Protein AF-A0A5C6CQD4-F1 (afdb_monomer_lite)

pLDDT: mean 78.94, std 12.25, range [41.16, 96.75]

Sequence (216 aa):
MVIHVPDDGAPKDRTGQSILKPIKRTETDVTRKGLILTISAIVGVFAIAIGFRFMEVAEGARMIANMIGLIAIAPPLVRAGYSFVYDQELEPFTGIELRNRVWLCSALFASLWIIYAFVPTYVFELDRAAEMDYMTFGIILCVMLGIGTFISMMTFEVEGLGGLTHAGLYLLTTVLLAIVSGVTLAGAETRDDIRRSSVMAIEVSVSEVNAVDPTR

Foldseek 3Di:
DDDDDPDPPADADPVRHRPPDPPPLPDPPPVVVLVVVLVCQLVVLLVVLLVLQPPPDDPVVLVVSLLVSLLSNQLSLLVVLCVVQPDSVDDADDDPLVNVLSNVLSVVLSVLVVCLFVVCCVVVVAPTSLAAAPVVVVVSLVVQLVVQLVSCCVSGVTDSVSSSSSSCSSSVSSVVSCVSSVNRNYNDDGPVNVVVVVVVVVVVVVVVVCVVPVDD

Organism: NCBI:txid2528004

Structure (mmCIF, N/CA/C/O backbone):
data_AF-A0A5C6CQD4-F1
#
_entry.id   AF-A0A5C6CQD4-F1
#
loop_
_atom_site.group_PDB
_atom_site.id
_atom_site.type_symbol
_atom_site.label_atom_id
_atom_site.label_alt_id
_atom_site.label_comp_id
_atom_site.label_asym_id
_atom_site.label_entity_id
_atom_site.label_seq_id
_atom_site.pdbx_PDB_ins_code
_atom_site.Cartn_x
_atom_site.Cartn_y
_atom_site.Cartn_z
_atom_site.occupancy
_atom_site.B_iso_or_equiv
_atom_site.auth_seq_id
_atom_site.auth_comp_id
_atom_site.auth_asym_id
_atom_site.auth_atom_id
_atom_site.pdbx_PDB_model_num
ATOM 1 N N . MET A 1 1 ? 1.885 3.923 58.599 1.00 41.16 1 MET A N 1
ATOM 2 C CA . MET A 1 1 ? 1.455 4.892 57.571 1.00 41.16 1 MET A CA 1
ATOM 3 C C . MET A 1 1 ? 0.227 4.300 56.902 1.00 41.16 1 MET A C 1
ATOM 5 O O . MET A 1 1 ? 0.360 3.384 56.106 1.00 41.16 1 MET A O 1
ATOM 9 N N . VAL A 1 2 ? -0.961 4.687 57.365 1.00 53.44 2 VAL A N 1
ATOM 10 C CA . VAL A 1 2 ? -2.233 4.177 56.835 1.00 53.44 2 VAL A CA 1
ATOM 11 C C . VAL A 1 2 ? -2.596 5.066 55.656 1.00 53.44 2 VAL A C 1
ATOM 13 O O . VAL A 1 2 ? -2.758 6.271 55.825 1.00 53.44 2 VAL A O 1
ATOM 16 N N . ILE A 1 3 ? -2.644 4.487 54.463 1.00 51.00 3 ILE A N 1
ATOM 17 C CA . ILE A 1 3 ? -2.995 5.202 53.239 1.00 51.00 3 ILE A CA 1
ATOM 18 C C . ILE A 1 3 ? -4.520 5.338 53.251 1.00 51.00 3 ILE A C 1
ATOM 20 O O . ILE A 1 3 ? -5.232 4.349 53.091 1.00 51.00 3 ILE A O 1
ATOM 24 N N . HIS A 1 4 ? -5.027 6.539 53.524 1.00 58.31 4 HIS A N 1
ATOM 25 C CA . HIS A 1 4 ? -6.432 6.858 53.286 1.00 58.31 4 HIS A CA 1
ATOM 26 C C . HIS A 1 4 ? -6.650 6.921 51.776 1.00 58.31 4 HIS A C 1
ATOM 28 O O . HIS A 1 4 ? -6.161 7.832 51.112 1.00 58.31 4 HIS A O 1
ATOM 34 N N . VAL A 1 5 ? -7.360 5.932 51.236 1.00 68.25 5 VAL A N 1
ATOM 35 C CA . VAL A 1 5 ? -7.949 6.046 49.901 1.00 68.25 5 VAL A CA 1
ATOM 36 C C . VAL A 1 5 ? -9.043 7.118 49.997 1.00 68.25 5 VAL A C 1
ATOM 38 O O . VAL A 1 5 ? -9.870 7.024 50.908 1.00 68.25 5 VAL A O 1
ATOM 41 N N . PRO A 1 6 ? -9.035 8.153 49.138 1.00 67.56 6 PRO A N 1
ATOM 42 C CA . PRO A 1 6 ? -10.096 9.152 49.114 1.00 67.56 6 PRO A CA 1
ATOM 43 C C . PRO A 1 6 ? -11.451 8.472 48.902 1.00 67.56 6 PRO A C 1
ATOM 45 O O . PRO A 1 6 ? -11.572 7.600 48.044 1.00 67.56 6 PRO A O 1
ATOM 48 N N . ASP A 1 7 ? -12.447 8.850 49.706 1.00 58.50 7 ASP A N 1
ATOM 49 C CA . ASP A 1 7 ? -13.818 8.356 49.564 1.00 58.50 7 ASP A CA 1
ATOM 50 C C . ASP A 1 7 ? -14.320 8.678 48.149 1.00 58.50 7 ASP A C 1
ATOM 52 O O . ASP A 1 7 ? -14.195 9.809 47.679 1.00 58.50 7 ASP A O 1
ATOM 56 N N . ASP A 1 8 ? -14.835 7.666 47.452 1.00 60.56 8 ASP A N 1
ATOM 57 C CA . ASP A 1 8 ? -15.068 7.685 46.003 1.00 60.56 8 ASP A CA 1
ATOM 58 C C . ASP A 1 8 ? -16.241 8.573 45.561 1.00 60.56 8 ASP A C 1
ATOM 60 O O . ASP A 1 8 ? -16.529 8.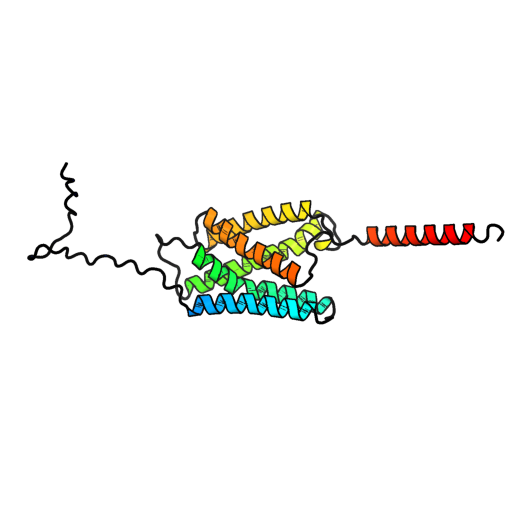657 44.367 1.00 60.56 8 ASP A O 1
ATOM 64 N N . GLY A 1 9 ? -16.925 9.237 46.502 1.00 61.16 9 GLY A N 1
ATOM 65 C CA . GLY A 1 9 ? -18.032 10.163 46.241 1.00 61.16 9 GLY A CA 1
ATOM 66 C C . GLY A 1 9 ? -19.199 9.549 45.458 1.00 61.16 9 GLY A C 1
ATOM 67 O O . GLY A 1 9 ? -20.100 10.275 45.035 1.00 61.16 9 GLY A O 1
ATOM 68 N N . ALA A 1 10 ? -19.194 8.231 45.240 1.00 65.19 10 ALA A N 1
ATOM 69 C CA . ALA A 1 10 ? -20.148 7.557 44.384 1.00 65.19 10 ALA A CA 1
ATOM 70 C C . ALA A 1 10 ? -21.490 7.405 45.119 1.00 65.19 10 ALA A C 1
ATOM 72 O O . ALA A 1 10 ? -21.506 7.100 46.316 1.00 65.19 10 ALA A O 1
ATOM 73 N N . PRO A 1 11 ? -22.638 7.574 44.435 1.00 65.62 11 PRO A N 1
ATOM 74 C CA . PRO A 1 11 ? -23.943 7.279 45.014 1.00 65.62 11 PRO A CA 1
ATOM 75 C C . PRO A 1 11 ? -23.989 5.820 45.489 1.00 65.62 11 PRO A C 1
ATOM 77 O O . PRO A 1 11 ? -23.869 4.892 44.687 1.00 65.62 11 PRO A O 1
ATOM 80 N N . LYS A 1 12 ? -24.137 5.622 46.802 1.00 66.38 12 LYS A N 1
ATOM 81 C CA . LYS A 1 12 ? -24.194 4.310 47.460 1.00 66.38 12 LYS A CA 1
ATOM 82 C C . LYS A 1 12 ? -25.641 3.952 47.800 1.00 66.38 12 LYS A C 1
ATOM 84 O O . LYS A 1 12 ? -26.434 4.814 48.174 1.00 66.38 12 LYS A O 1
ATOM 89 N N . ASP A 1 13 ? -25.987 2.679 47.655 1.00 63.88 13 ASP A N 1
AT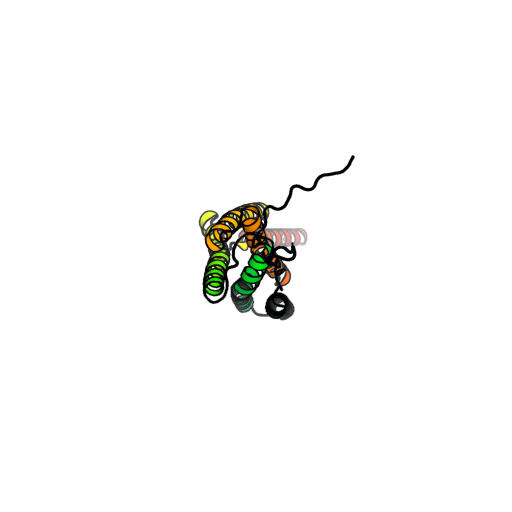OM 90 C CA . ASP A 1 13 ? -27.277 2.121 48.046 1.00 63.88 13 ASP A CA 1
ATOM 91 C C . ASP A 1 13 ? -27.406 2.139 49.579 1.00 63.88 13 ASP A C 1
ATOM 93 O O . ASP A 1 13 ? -26.424 2.316 50.305 1.00 63.88 13 ASP A O 1
ATOM 97 N N . ARG A 1 14 ? -28.604 1.885 50.108 1.00 61.22 14 ARG A N 1
ATOM 98 C CA . ARG A 1 14 ? -28.887 1.783 51.553 1.00 61.22 14 ARG A CA 1
ATOM 99 C C . ARG A 1 14 ? -28.058 0.705 52.269 1.00 61.22 14 ARG A C 1
ATOM 101 O O . ARG A 1 14 ? -28.043 0.669 53.495 1.00 61.22 14 ARG A O 1
ATOM 108 N N . THR A 1 15 ? -27.376 -0.156 51.517 1.00 64.25 15 THR A N 1
ATOM 109 C CA . THR A 1 15 ? -26.453 -1.204 51.979 1.00 64.25 15 THR A CA 1
ATOM 110 C C . THR A 1 15 ? -24.970 -0.809 51.873 1.00 64.25 15 THR A C 1
ATOM 112 O O . THR A 1 15 ? -24.099 -1.626 52.162 1.00 64.25 15 THR A O 1
ATOM 115 N N . GLY A 1 16 ? -24.662 0.431 51.471 1.00 62.66 16 GLY A N 1
ATOM 116 C CA . GLY A 1 16 ? -23.296 0.950 51.333 1.00 62.66 16 GLY A CA 1
ATOM 117 C C . GLY A 1 16 ? -22.576 0.529 50.048 1.00 62.66 16 GLY A C 1
ATOM 118 O O . GLY A 1 16 ? -21.401 0.846 49.882 1.00 62.66 16 GLY A O 1
ATOM 119 N N . GLN A 1 17 ? -23.254 -0.172 49.134 1.00 62.47 17 GLN A N 1
ATOM 120 C CA . GLN A 1 17 ? -22.676 -0.576 47.852 1.00 62.47 17 GLN A CA 1
ATOM 121 C C . GLN A 1 17 ? -22.846 0.516 46.798 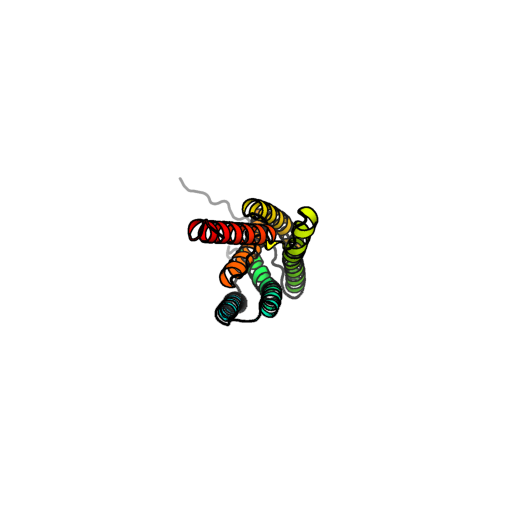1.00 62.47 17 GLN A C 1
ATOM 123 O O . GLN A 1 17 ? -23.909 1.121 46.703 1.00 62.47 17 GLN A O 1
ATOM 128 N N . SER A 1 18 ? -21.811 0.768 45.996 1.00 64.81 18 SER A N 1
ATOM 129 C CA . SER A 1 18 ? -21.880 1.726 44.887 1.00 64.81 18 SER A CA 1
ATOM 130 C C . SER A 1 18 ? -22.966 1.309 43.885 1.00 64.81 18 SER A C 1
ATOM 132 O O . SER A 1 18 ? -22.950 0.192 43.366 1.00 64.81 18 SER A O 1
ATOM 134 N N . ILE A 1 19 ? -23.930 2.201 43.637 1.00 58.66 19 ILE A N 1
ATOM 135 C CA . ILE A 1 19 ? -25.055 1.991 42.703 1.00 58.66 19 ILE A CA 1
ATOM 136 C C . ILE A 1 19 ? -24.580 2.169 41.254 1.00 58.66 19 ILE A C 1
ATOM 138 O O . ILE A 1 19 ? -25.226 1.720 40.304 1.00 58.66 19 ILE A O 1
ATOM 142 N N . LEU A 1 20 ? -23.425 2.811 41.068 1.00 51.34 20 LEU A N 1
ATOM 143 C CA . LEU A 1 20 ? -22.786 2.904 39.770 1.00 51.34 20 LEU A CA 1
ATOM 144 C C . LEU A 1 20 ? -22.238 1.521 39.427 1.00 51.34 20 LEU A C 1
ATOM 146 O O . LEU A 1 20 ? -21.195 1.100 39.926 1.00 51.34 20 LEU A O 1
ATOM 150 N N . LYS A 1 21 ? -22.961 0.801 38.560 1.00 53.53 21 LYS A N 1
ATOM 151 C CA . LYS A 1 21 ? -22.406 -0.371 37.883 1.00 53.53 21 LYS A CA 1
ATOM 152 C C . LYS A 1 21 ? -21.035 0.035 37.341 1.00 53.53 21 LYS A C 1
ATOM 154 O O . LYS A 1 21 ? -20.980 1.025 36.607 1.00 53.53 21 LYS A O 1
ATOM 159 N N . PRO A 1 22 ? -19.957 -0.704 37.665 1.00 59.84 22 PRO A N 1
ATOM 160 C CA . PRO A 1 22 ? -18.681 -0.504 37.007 1.00 59.84 22 PRO A CA 1
ATOM 161 C C . PRO A 1 22 ? -18.958 -0.478 35.510 1.00 59.84 22 PRO A C 1
ATOM 163 O O . PRO A 1 22 ? -19.608 -1.400 35.000 1.00 59.84 22 PRO A O 1
ATOM 166 N N . ILE A 1 23 ? -18.536 0.587 34.826 1.00 55.88 23 ILE A N 1
ATOM 167 C CA . ILE A 1 23 ? -18.517 0.608 33.367 1.00 55.88 23 ILE A CA 1
ATOM 168 C C . ILE A 1 23 ? -17.548 -0.503 33.001 1.00 55.88 23 ILE A C 1
ATOM 170 O O . ILE A 1 23 ? -16.328 -0.359 33.063 1.00 55.88 23 ILE A O 1
ATOM 174 N N . LYS A 1 24 ? -18.113 -1.687 32.776 1.00 47.91 24 LYS A N 1
ATOM 175 C CA . LYS A 1 24 ? -17.366 -2.883 32.458 1.00 47.91 24 LYS A CA 1
ATOM 176 C C . LYS A 1 24 ? -16.818 -2.617 31.072 1.00 47.91 24 LYS A C 1
ATOM 178 O O . LYS A 1 24 ? -17.554 -2.709 30.094 1.00 47.91 24 LYS A O 1
ATOM 183 N N . ARG A 1 25 ? -15.553 -2.204 31.034 1.00 50.28 25 ARG A N 1
ATOM 184 C CA . ARG A 1 25 ? -14.751 -2.058 29.827 1.00 50.28 25 ARG A CA 1
ATOM 185 C C . ARG A 1 25 ? -14.956 -3.332 29.013 1.00 50.28 25 ARG A C 1
ATOM 187 O O . ARG A 1 25 ? -14.509 -4.403 29.424 1.00 50.28 25 ARG A O 1
ATOM 194 N N . THR A 1 26 ? -15.725 -3.243 27.928 1.00 47.38 26 THR A N 1
ATOM 195 C CA . THR A 1 26 ? -15.751 -4.324 26.953 1.00 47.38 26 THR A CA 1
ATOM 196 C C . THR A 1 26 ? -14.419 -4.190 26.247 1.00 47.38 26 THR A C 1
ATOM 198 O O . THR A 1 26 ? -14.196 -3.264 25.472 1.00 47.38 26 THR A O 1
ATOM 201 N N . GLU A 1 27 ? -13.465 -5.028 26.632 1.00 47.06 27 GLU A N 1
ATOM 202 C CA . GLU A 1 27 ? -12.261 -5.154 25.832 1.00 47.06 27 GLU A CA 1
ATOM 203 C C . GLU A 1 27 ? -12.712 -5.543 24.430 1.00 47.06 27 GLU A C 1
ATOM 205 O O . GLU A 1 27 ? -13.656 -6.324 24.259 1.00 47.06 27 GLU A O 1
ATOM 210 N N . THR A 1 28 ? -12.112 -4.894 23.444 1.00 45.09 28 THR A N 1
ATOM 211 C CA . THR A 1 28 ? -12.380 -5.099 22.033 1.00 45.09 28 THR A CA 1
ATOM 212 C C . THR A 1 28 ? -12.301 -6.588 21.725 1.00 45.09 28 THR A C 1
ATOM 214 O O . THR A 1 28 ? -11.226 -7.161 21.568 1.00 45.09 28 THR A O 1
ATOM 217 N N . ASP A 1 29 ? -13.459 -7.236 21.614 1.00 46.09 29 ASP A N 1
ATOM 218 C CA . ASP A 1 29 ? -13.546 -8.532 20.965 1.00 46.09 29 ASP A CA 1
ATOM 219 C C . ASP A 1 29 ? -13.315 -8.232 19.487 1.00 46.09 29 ASP A C 1
ATOM 221 O O . ASP A 1 29 ? -14.242 -7.895 18.740 1.00 46.09 29 ASP A O 1
ATOM 225 N N . VAL A 1 30 ? -12.034 -8.219 19.097 1.00 51.91 30 VAL A N 1
ATOM 226 C CA . VAL A 1 30 ? -11.585 -8.295 17.710 1.00 51.91 30 VAL A CA 1
ATOM 227 C C . VAL A 1 30 ? -12.404 -9.402 17.091 1.00 51.91 30 VAL A C 1
ATOM 229 O O . VAL A 1 30 ? -12.113 -10.577 17.292 1.00 51.91 30 VAL A O 1
ATOM 232 N N . THR A 1 31 ? -13.499 -9.023 16.424 1.00 58.59 31 THR A N 1
ATOM 233 C CA . THR A 1 31 ? -14.541 -9.969 16.039 1.00 58.59 31 THR A CA 1
ATOM 234 C C . THR A 1 31 ? -13.829 -11.060 15.271 1.00 58.59 31 THR A C 1
ATOM 236 O O . THR A 1 31 ? -13.330 -10.792 14.181 1.00 58.59 31 THR A O 1
ATOM 239 N N . ARG A 1 32 ? -13.705 -12.258 15.856 1.00 62.78 32 ARG A N 1
ATOM 240 C CA . ARG A 1 32 ? -12.782 -13.310 15.389 1.00 62.78 32 ARG A CA 1
ATOM 241 C C . ARG A 1 32 ? -12.921 -13.559 13.878 1.00 62.78 32 ARG A C 1
ATOM 243 O O . ARG A 1 32 ? -11.949 -13.827 13.185 1.00 62.78 32 ARG A O 1
ATOM 250 N N . LYS A 1 33 ? -14.136 -13.355 13.358 1.00 65.25 33 LYS A N 1
ATOM 251 C CA . LYS A 1 33 ? -14.503 -13.371 11.933 1.00 65.25 33 LYS A CA 1
ATOM 252 C C . LYS A 1 33 ? -13.800 -12.302 11.082 1.00 65.25 33 LYS A C 1
ATOM 254 O O . LYS A 1 33 ? -13.332 -12.622 10.000 1.00 65.25 33 LYS A O 1
ATOM 259 N N . GLY A 1 34 ? -13.733 -11.053 11.542 1.00 65.94 34 GLY A N 1
ATOM 260 C CA . GLY A 1 34 ? -13.065 -9.948 10.851 1.00 65.94 34 GLY A CA 1
ATOM 261 C C . GLY A 1 34 ? -11.554 -10.143 10.757 1.00 65.94 34 GLY A C 1
ATOM 262 O O . GLY A 1 34 ? -11.001 -9.933 9.685 1.00 65.94 34 GLY A O 1
ATOM 263 N N . LEU A 1 35 ? -10.923 -10.623 11.834 1.00 71.62 35 LEU A N 1
ATOM 264 C CA . LEU A 1 35 ? -9.493 -10.949 11.851 1.00 71.62 35 LEU A CA 1
ATOM 265 C C . LEU A 1 35 ? -9.163 -12.134 10.930 1.00 71.62 35 LEU A C 1
ATOM 267 O O . LEU A 1 35 ? -8.215 -12.076 10.154 1.00 71.62 35 LEU A O 1
ATOM 271 N N . ILE A 1 36 ? -9.962 -13.205 10.978 1.00 76.94 36 ILE A N 1
ATOM 272 C CA . ILE A 1 36 ? -9.785 -14.350 10.072 1.00 76.94 36 ILE A CA 1
ATOM 273 C C . ILE A 1 36 ? -9.947 -13.905 8.614 1.00 76.94 36 ILE A C 1
ATOM 275 O O . ILE A 1 36 ? -9.151 -14.299 7.764 1.00 76.94 36 ILE A O 1
ATOM 279 N N . LEU A 1 37 ? -10.939 -13.057 8.322 1.00 77.31 37 LEU A N 1
ATOM 280 C CA . LEU A 1 37 ? -11.189 -12.566 6.970 1.00 77.31 37 LEU A CA 1
ATOM 281 C C . LEU A 1 37 ? -10.017 -11.729 6.443 1.00 77.31 37 LEU A C 1
ATOM 283 O O . LEU A 1 37 ? -9.573 -11.969 5.323 1.00 77.31 37 LEU A O 1
ATOM 287 N N . THR A 1 38 ? -9.464 -10.814 7.242 1.00 73.94 38 THR A N 1
ATOM 288 C CA . THR A 1 38 ? -8.309 -10.003 6.824 1.00 73.94 38 THR A CA 1
ATOM 289 C C . THR A 1 38 ? -7.048 -10.841 6.643 1.00 73.94 38 THR A C 1
ATOM 291 O O . THR A 1 38 ? -6.399 -10.714 5.607 1.00 73.94 38 THR A O 1
ATOM 294 N N . ILE A 1 39 ? -6.743 -11.759 7.568 1.00 81.62 39 ILE A N 1
ATOM 295 C CA . ILE A 1 39 ? -5.603 -12.681 7.422 1.00 81.62 39 ILE A CA 1
ATOM 296 C C . ILE A 1 39 ? -5.767 -13.533 6.159 1.00 81.62 39 ILE A C 1
ATOM 298 O O . ILE A 1 39 ? -4.838 -13.626 5.359 1.00 81.62 39 ILE A O 1
ATOM 302 N N . SER A 1 40 ? -6.951 -14.114 5.939 1.00 80.44 40 SER A N 1
ATOM 303 C CA . SER A 1 40 ? -7.209 -14.950 4.760 1.00 80.44 40 SER A CA 1
ATOM 304 C C . SER A 1 40 ? -7.098 -14.174 3.446 1.00 80.44 40 SER A C 1
ATOM 306 O O . SER A 1 40 ? -6.569 -14.707 2.475 1.00 80.44 40 SER A O 1
ATOM 308 N N . ALA A 1 41 ? -7.530 -12.909 3.419 1.00 80.12 41 ALA A N 1
ATOM 309 C CA . ALA A 1 41 ? -7.420 -12.055 2.244 1.00 80.12 41 ALA A CA 1
ATOM 310 C C . ALA A 1 41 ? -5.956 -11.722 1.931 1.00 80.12 41 ALA A C 1
ATOM 312 O O . ALA A 1 41 ? -5.535 -11.858 0.785 1.00 80.12 41 ALA A O 1
ATOM 313 N N . ILE A 1 42 ? -5.167 -11.358 2.948 1.00 81.94 42 ILE A N 1
ATOM 314 C CA . ILE A 1 42 ? -3.732 -11.091 2.791 1.00 81.94 42 ILE A CA 1
ATOM 315 C C . ILE A 1 42 ? -3.033 -12.352 2.273 1.00 81.94 42 ILE A C 1
ATOM 317 O O . ILE A 1 42 ? -2.432 -12.324 1.201 1.00 81.94 42 ILE A O 1
ATOM 321 N N . VAL A 1 43 ? -3.172 -13.480 2.977 1.00 85.12 43 VAL A N 1
ATOM 322 C CA . VAL A 1 43 ? -2.543 -14.754 2.589 1.00 85.12 43 VAL A CA 1
ATOM 323 C C . VAL A 1 43 ? -2.983 -15.192 1.190 1.00 85.12 43 VAL A C 1
ATOM 325 O O . VAL A 1 43 ? -2.147 -15.621 0.399 1.00 85.12 43 VAL A O 1
ATOM 328 N N . GLY A 1 44 ? -4.267 -15.043 0.856 1.00 83.44 44 GLY A N 1
ATOM 329 C CA . GLY A 1 44 ? -4.804 -15.373 -0.462 1.00 83.44 44 GLY A CA 1
ATOM 330 C C . GLY A 1 44 ? -4.170 -14.549 -1.583 1.00 83.44 44 GLY A C 1
ATOM 331 O O . GLY A 1 44 ? -3.757 -15.116 -2.593 1.00 83.44 44 GLY A O 1
ATOM 332 N N . VAL A 1 45 ? -4.024 -13.234 -1.396 1.00 82.38 45 VAL A N 1
ATOM 333 C CA . VAL A 1 45 ? -3.380 -12.358 -2.389 1.00 82.38 45 VAL A CA 1
ATOM 334 C C . VAL A 1 45 ? -1.899 -12.709 -2.560 1.00 82.38 45 VAL A C 1
ATOM 336 O O . VAL A 1 45 ? -1.430 -12.812 -3.693 1.00 82.38 45 VAL A O 1
ATOM 339 N N . PHE A 1 46 ? -1.175 -12.978 -1.468 1.00 82.94 46 PHE A N 1
ATOM 340 C CA . PHE A 1 46 ? 0.219 -13.432 -1.547 1.00 82.94 46 PHE A CA 1
ATOM 341 C C . PHE A 1 46 ? 0.347 -14.789 -2.254 1.00 82.94 46 PHE A C 1
ATOM 343 O O . PHE A 1 46 ? 1.229 -14.956 -3.093 1.00 82.94 46 PHE A O 1
ATOM 350 N N . ALA A 1 47 ? -0.546 -15.743 -1.979 1.00 84.06 47 ALA A N 1
ATOM 351 C CA . ALA A 1 47 ? -0.546 -17.044 -2.648 1.00 84.06 47 ALA A CA 1
ATOM 352 C C . ALA A 1 47 ? -0.791 -16.915 -4.161 1.00 84.06 47 ALA A C 1
ATOM 354 O O . ALA A 1 47 ? -0.094 -17.550 -4.952 1.00 84.06 47 ALA A O 1
ATOM 355 N N . ILE A 1 48 ? -1.729 -16.054 -4.570 1.00 81.88 48 ILE A N 1
ATOM 356 C CA . ILE A 1 48 ? -1.994 -15.754 -5.985 1.00 81.88 48 ILE A CA 1
ATOM 357 C C . ILE A 1 48 ? -0.770 -15.103 -6.642 1.00 81.88 48 ILE A C 1
ATOM 359 O O . ILE A 1 48 ? -0.375 -15.511 -7.733 1.00 81.88 48 ILE A O 1
ATOM 363 N N . ALA A 1 49 ? -0.136 -14.136 -5.974 1.00 79.06 49 ALA A N 1
ATOM 364 C CA . ALA A 1 49 ? 1.068 -13.475 -6.474 1.00 79.06 49 ALA A CA 1
ATOM 365 C C . ALA A 1 49 ? 2.232 -14.458 -6.680 1.00 79.06 49 ALA A C 1
ATOM 367 O O . ALA A 1 49 ? 2.911 -14.408 -7.704 1.00 79.06 49 ALA A O 1
ATOM 368 N N . ILE A 1 50 ? 2.427 -15.389 -5.742 1.00 82.50 50 ILE A N 1
ATOM 369 C CA . ILE A 1 50 ? 3.415 -16.466 -5.868 1.00 82.50 50 ILE A CA 1
ATOM 370 C C . ILE A 1 50 ? 3.054 -17.394 -7.035 1.00 82.50 50 ILE A C 1
ATOM 372 O O . ILE A 1 50 ? 3.922 -17.738 -7.835 1.00 82.50 50 ILE A O 1
ATOM 376 N N . GLY A 1 51 ? 1.779 -17.763 -7.174 1.00 81.44 51 GLY A N 1
ATOM 377 C CA . GLY A 1 51 ? 1.298 -18.572 -8.296 1.00 81.44 51 GLY A CA 1
ATOM 378 C C . GLY A 1 51 ? 1.616 -17.930 -9.649 1.00 81.44 51 GLY A C 1
ATOM 379 O O . GLY A 1 51 ? 2.219 -18.571 -10.506 1.00 81.44 51 GLY A O 1
ATOM 380 N N . PHE A 1 52 ? 1.312 -16.640 -9.811 1.00 78.50 52 PHE A N 1
ATOM 381 C CA . PHE A 1 52 ? 1.640 -15.887 -11.027 1.00 78.50 52 PHE A CA 1
ATOM 382 C C . PHE A 1 52 ? 3.134 -15.668 -11.253 1.00 78.50 52 PHE A C 1
ATOM 384 O O . PHE A 1 52 ? 3.532 -15.397 -12.381 1.00 78.50 52 PHE A O 1
ATOM 391 N N . ARG A 1 53 ? 3.965 -15.774 -10.215 1.00 77.38 53 ARG A N 1
ATOM 392 C CA . ARG A 1 53 ? 5.420 -15.746 -10.376 1.00 77.38 53 ARG A CA 1
ATOM 393 C C . ARG A 1 53 ? 5.956 -17.049 -10.961 1.00 77.38 53 ARG A C 1
ATOM 395 O O . ARG A 1 53 ? 6.885 -17.004 -11.760 1.00 77.38 53 ARG A O 1
ATOM 402 N N . PHE A 1 54 ? 5.416 -18.190 -10.538 1.00 79.62 54 PHE A N 1
ATOM 403 C CA . PHE A 1 54 ? 5.871 -19.504 -11.008 1.00 79.62 54 PHE A CA 1
ATOM 404 C C . PHE A 1 54 ? 5.248 -19.921 -12.339 1.00 79.62 54 PHE A C 1
ATOM 406 O O . PHE A 1 54 ? 5.837 -20.708 -13.074 1.00 79.62 54 PHE A O 1
ATOM 413 N N . MET A 1 55 ? 4.067 -19.403 -12.657 1.00 77.56 55 MET A N 1
ATOM 414 C CA . MET A 1 55 ? 3.478 -19.543 -13.979 1.00 77.56 55 MET A CA 1
ATOM 415 C C . MET A 1 55 ? 4.105 -18.479 -14.887 1.00 77.56 55 MET A C 1
ATOM 417 O O . MET A 1 55 ? 4.011 -17.297 -14.575 1.00 77.56 55 MET A O 1
ATOM 421 N N . GLU A 1 56 ? 4.732 -18.864 -16.002 1.00 67.81 56 GLU A N 1
ATOM 422 C CA . GLU A 1 56 ? 5.246 -17.932 -17.025 1.00 67.81 56 GLU A CA 1
ATOM 423 C C . GLU A 1 56 ? 4.085 -17.241 -17.764 1.00 67.81 56 GLU A C 1
ATOM 425 O O . GLU A 1 56 ? 3.801 -17.472 -18.939 1.00 67.81 56 GLU A O 1
ATOM 430 N N . VAL A 1 57 ? 3.335 -16.419 -17.034 1.00 69.00 57 VAL A N 1
ATOM 431 C CA . VAL A 1 57 ? 2.197 -15.665 -17.542 1.00 69.00 57 VAL A CA 1
ATOM 432 C C . VAL A 1 57 ? 2.718 -14.466 -18.326 1.00 69.00 57 VAL A C 1
ATOM 434 O O . VAL A 1 57 ? 3.640 -13.777 -17.890 1.00 69.00 57 VAL A O 1
ATOM 437 N N . ALA A 1 58 ? 2.096 -14.200 -19.478 1.00 73.44 58 ALA A N 1
ATOM 438 C CA . ALA A 1 58 ? 2.424 -13.061 -20.327 1.00 73.44 58 ALA A CA 1
ATOM 439 C C . ALA A 1 58 ? 2.495 -11.746 -19.525 1.00 73.44 58 ALA A C 1
ATOM 441 O O . ALA A 1 58 ? 1.644 -11.472 -18.673 1.00 73.44 58 ALA A O 1
ATOM 442 N N . GLU A 1 59 ? 3.485 -10.907 -19.840 1.00 67.44 59 GLU A N 1
ATOM 443 C CA . GLU A 1 59 ? 3.825 -9.690 -19.087 1.00 67.44 59 GLU A CA 1
ATOM 444 C C . GLU A 1 59 ? 2.617 -8.753 -18.877 1.00 67.44 59 GLU A C 1
ATOM 446 O O . GLU A 1 59 ? 2.395 -8.249 -17.774 1.00 67.44 59 GLU A O 1
ATOM 451 N N . GLY A 1 60 ? 1.760 -8.606 -19.896 1.00 67.12 60 GLY A N 1
ATOM 452 C CA . GLY A 1 60 ? 0.540 -7.796 -19.812 1.00 67.12 60 GLY A CA 1
ATOM 453 C C . GLY A 1 60 ? -0.509 -8.339 -18.832 1.00 67.12 60 GLY A C 1
ATOM 454 O O . GLY A 1 60 ? -1.130 -7.570 -18.098 1.00 67.12 60 GLY A O 1
ATOM 455 N N . ALA A 1 61 ? -0.678 -9.661 -18.752 1.00 70.94 61 ALA A N 1
ATOM 456 C CA . ALA A 1 61 ? -1.598 -10.275 -17.793 1.00 70.94 61 ALA A CA 1
ATOM 457 C C . ALA A 1 61 ? -1.070 -10.153 -16.354 1.00 70.94 61 ALA A C 1
ATOM 459 O O . ALA A 1 61 ? -1.858 -9.937 -15.430 1.00 70.94 61 ALA A O 1
ATOM 460 N N . ARG A 1 62 ? 0.257 -10.187 -16.166 1.00 69.25 62 ARG A N 1
ATOM 461 C CA . ARG A 1 62 ? 0.894 -9.955 -14.862 1.00 69.25 62 ARG A CA 1
ATOM 462 C C . ARG A 1 62 ? 0.656 -8.526 -14.366 1.00 69.25 62 ARG A C 1
ATOM 464 O O . ARG A 1 62 ? 0.287 -8.337 -13.211 1.00 69.25 62 ARG A O 1
ATOM 471 N N . MET A 1 63 ? 0.776 -7.524 -15.240 1.00 69.19 63 MET A N 1
ATOM 472 C CA . MET A 1 63 ? 0.501 -6.123 -14.891 1.00 69.19 63 MET A CA 1
ATOM 473 C C . MET A 1 63 ? -0.952 -5.908 -14.432 1.00 69.19 63 MET A C 1
ATOM 475 O O . MET A 1 63 ? -1.186 -5.282 -13.396 1.00 69.19 63 MET A O 1
ATOM 479 N N . ILE A 1 64 ? -1.924 -6.473 -15.156 1.00 74.56 64 ILE A N 1
ATOM 480 C CA . ILE A 1 64 ? -3.348 -6.383 -14.795 1.00 74.56 64 ILE A CA 1
ATOM 481 C C . ILE A 1 64 ? -3.618 -7.105 -13.470 1.00 74.56 64 ILE A C 1
ATOM 483 O O . ILE A 1 64 ? -4.305 -6.563 -12.603 1.00 74.56 64 ILE A O 1
ATOM 487 N N . ALA A 1 65 ? -3.048 -8.297 -13.278 1.00 73.62 65 ALA A N 1
ATOM 488 C CA . ALA A 1 65 ? -3.188 -9.048 -12.034 1.00 73.62 65 ALA A CA 1
ATOM 489 C C . ALA A 1 65 ? -2.654 -8.269 -10.822 1.00 73.62 65 ALA A C 1
ATOM 491 O O . ALA A 1 65 ? -3.297 -8.261 -9.774 1.00 73.62 65 ALA A O 1
ATOM 492 N N . ASN A 1 66 ? -1.535 -7.556 -10.972 1.00 73.50 66 ASN A N 1
ATOM 493 C CA . ASN A 1 66 ? -0.977 -6.726 -9.904 1.00 73.50 66 ASN A CA 1
ATOM 494 C C . ASN A 1 66 ? -1.860 -5.518 -9.577 1.00 73.50 66 ASN A C 1
ATOM 496 O O . ASN A 1 66 ? -2.077 -5.227 -8.403 1.00 73.50 66 ASN A O 1
ATOM 500 N N . MET A 1 67 ? -2.425 -4.855 -10.590 1.00 76.62 67 MET A N 1
ATOM 501 C CA . MET A 1 67 ? -3.388 -3.763 -10.390 1.00 76.62 67 MET A CA 1
ATOM 502 C C . MET A 1 67 ? -4.638 -4.244 -9.645 1.00 76.62 67 MET A C 1
ATOM 504 O O . MET A 1 67 ? -5.095 -3.602 -8.700 1.00 76.62 67 MET A O 1
ATOM 508 N N . ILE A 1 68 ? -5.170 -5.406 -10.033 1.00 81.69 68 ILE A N 1
ATOM 509 C CA . ILE A 1 68 ? -6.314 -6.019 -9.351 1.00 81.69 68 ILE A CA 1
ATOM 510 C C . ILE A 1 68 ? -5.932 -6.406 -7.920 1.00 81.69 68 ILE A C 1
ATOM 512 O O . ILE A 1 68 ? -6.698 -6.132 -7.001 1.00 81.69 68 ILE A O 1
ATOM 516 N N . GLY A 1 69 ? -4.750 -6.992 -7.715 1.00 79.25 69 GLY A N 1
ATOM 517 C CA . GLY A 1 69 ? -4.241 -7.365 -6.395 1.00 79.25 69 GLY A CA 1
ATOM 518 C C . GLY A 1 69 ? -4.112 -6.165 -5.458 1.00 79.25 69 GLY A C 1
ATOM 519 O O . GLY A 1 69 ? -4.551 -6.237 -4.312 1.00 79.25 69 GLY A O 1
ATOM 520 N N . LEU A 1 70 ? -3.602 -5.042 -5.968 1.00 80.75 70 LEU A N 1
ATOM 521 C CA . LEU A 1 70 ? -3.486 -3.783 -5.236 1.00 80.75 70 LEU A CA 1
ATOM 522 C C . LEU A 1 70 ? -4.851 -3.251 -4.775 1.00 80.75 70 LEU A C 1
ATOM 524 O O . LEU A 1 70 ? -5.025 -2.878 -3.616 1.00 80.75 70 LEU A O 1
ATOM 528 N N . ILE A 1 71 ? -5.841 -3.251 -5.668 1.00 85.31 71 ILE A N 1
ATOM 529 C CA . ILE A 1 71 ? -7.191 -2.768 -5.351 1.00 85.31 71 ILE A CA 1
ATOM 530 C C . ILE A 1 71 ? -7.914 -3.745 -4.415 1.00 85.31 71 ILE A C 1
ATOM 532 O O . ILE A 1 71 ? -8.606 -3.322 -3.491 1.00 85.31 71 ILE A O 1
ATOM 536 N N . ALA A 1 72 ? -7.746 -5.052 -4.623 1.00 85.31 72 ALA A N 1
ATOM 537 C CA . ALA A 1 72 ? -8.406 -6.088 -3.836 1.00 85.31 72 ALA A CA 1
ATOM 538 C C . ALA A 1 72 ? -7.867 -6.172 -2.401 1.00 85.31 72 ALA A C 1
ATOM 540 O O . ALA A 1 72 ? -8.636 -6.450 -1.477 1.00 85.31 72 ALA A O 1
ATOM 541 N N . ILE A 1 73 ? -6.568 -5.923 -2.199 1.00 84.56 73 ILE A N 1
ATOM 542 C CA . ILE A 1 73 ? -5.953 -5.979 -0.871 1.00 84.56 73 ILE A CA 1
ATOM 543 C C . ILE A 1 73 ? -6.217 -4.714 -0.047 1.00 84.56 73 ILE A C 1
ATOM 545 O O . ILE A 1 73 ? -6.204 -4.790 1.179 1.00 84.56 73 ILE A O 1
ATOM 549 N N . ALA A 1 74 ? -6.517 -3.572 -0.675 1.00 85.81 74 ALA A N 1
ATOM 550 C CA . ALA A 1 74 ? -6.697 -2.310 0.041 1.00 85.81 74 ALA A CA 1
ATOM 551 C C . ALA A 1 74 ? -7.829 -2.353 1.102 1.00 85.81 74 ALA A C 1
ATOM 553 O O . ALA A 1 74 ? -7.532 -2.074 2.266 1.00 85.81 74 ALA A O 1
ATOM 554 N N . PRO A 1 75 ? -9.075 -2.789 0.806 1.00 88.25 75 PRO A N 1
ATOM 555 C CA . PRO A 1 75 ? -10.150 -2.846 1.803 1.00 88.25 75 PRO A CA 1
ATOM 556 C C . PRO A 1 75 ? -9.870 -3.711 3.043 1.00 88.25 75 PRO A C 1
ATOM 558 O O . PRO A 1 75 ? -10.102 -3.227 4.159 1.00 88.25 75 PRO A O 1
ATOM 561 N N . PRO A 1 76 ? -9.392 -4.970 2.925 1.00 87.94 76 PRO A N 1
ATOM 562 C CA . PRO A 1 76 ? -9.080 -5.769 4.105 1.00 87.94 76 PRO A CA 1
ATOM 563 C C . PRO A 1 76 ? -7.909 -5.182 4.895 1.00 87.94 76 PRO A C 1
ATOM 565 O O . PRO A 1 76 ? -7.942 -5.227 6.126 1.00 87.94 76 PRO A O 1
ATOM 568 N N . LEU A 1 77 ? -6.915 -4.587 4.228 1.00 86.44 77 LEU A N 1
ATOM 569 C CA . LEU A 1 77 ? -5.779 -3.989 4.922 1.00 86.44 77 LEU A CA 1
ATOM 570 C C . LEU A 1 77 ? -6.162 -2.724 5.688 1.00 86.44 77 LEU A C 1
ATOM 572 O O . LEU A 1 77 ? -5.779 -2.587 6.844 1.00 86.44 77 LEU A O 1
ATOM 576 N N . VAL A 1 78 ? -6.957 -1.840 5.081 1.00 89.69 78 VAL A N 1
ATOM 577 C CA . VAL A 1 78 ? -7.442 -0.608 5.722 1.00 89.69 78 VAL A CA 1
ATOM 578 C C . VAL A 1 78 ? -8.299 -0.938 6.939 1.00 89.69 78 VAL A C 1
ATOM 580 O O . VAL A 1 78 ? -8.157 -0.349 8.009 1.00 89.69 78 VAL A O 1
ATOM 583 N N . ARG A 1 79 ? -9.170 -1.944 6.813 1.00 87.31 79 ARG A N 1
ATOM 584 C CA . ARG A 1 79 ? -9.979 -2.412 7.940 1.00 87.31 79 ARG A CA 1
ATOM 585 C C . ARG A 1 79 ? -9.114 -2.985 9.068 1.00 87.31 79 ARG A C 1
ATOM 587 O O . ARG A 1 79 ? -9.401 -2.718 10.234 1.00 87.31 79 ARG A O 1
ATOM 594 N N . ALA A 1 80 ? -8.090 -3.774 8.735 1.00 84.94 80 ALA A N 1
ATOM 595 C CA . ALA A 1 80 ? -7.162 -4.324 9.720 1.00 84.94 80 ALA A CA 1
ATOM 596 C C . ALA A 1 80 ? -6.346 -3.213 10.396 1.00 84.94 80 ALA A C 1
ATOM 598 O O . ALA A 1 80 ? -6.290 -3.159 11.621 1.00 84.94 80 ALA A O 1
ATOM 599 N N . GLY A 1 81 ? -5.773 -2.299 9.614 1.00 84.38 81 GLY A N 1
ATOM 600 C CA . GLY A 1 81 ? -4.979 -1.178 10.107 1.00 84.38 81 GLY A CA 1
ATOM 601 C C . GLY A 1 81 ? -5.765 -0.289 11.062 1.00 84.38 81 GLY A C 1
ATOM 602 O O . GLY A 1 81 ? -5.286 -0.023 12.162 1.00 84.38 81 GLY A O 1
ATOM 603 N N . TYR A 1 82 ? -7.008 0.057 10.713 1.00 85.44 82 TYR A N 1
ATOM 604 C CA . TYR A 1 82 ? -7.903 0.769 11.626 1.00 85.44 82 TYR A CA 1
ATOM 605 C C . TYR A 1 82 ? -8.080 0.019 12.953 1.00 85.44 82 TYR A C 1
ATOM 607 O O . TYR A 1 82 ? -7.933 0.620 14.007 1.00 85.44 82 TYR A O 1
ATOM 615 N N . SER A 1 83 ? -8.299 -1.301 12.938 1.00 81.69 83 SER A N 1
ATOM 616 C CA . SER A 1 83 ? -8.476 -2.065 14.185 1.00 81.69 83 SER A CA 1
ATOM 617 C C . SER A 1 83 ? -7.240 -2.122 15.096 1.00 81.69 83 SER A C 1
ATOM 619 O O . SER A 1 83 ? -7.398 -2.353 16.290 1.00 81.69 83 SER A O 1
ATOM 621 N N . PHE A 1 84 ? -6.034 -1.915 14.555 1.00 81.88 84 PHE A N 1
ATOM 622 C CA . PHE A 1 84 ? -4.794 -1.861 15.341 1.00 81.88 84 PHE A CA 1
ATOM 623 C C . PHE A 1 84 ? -4.499 -0.472 15.898 1.00 81.88 84 PHE A C 1
ATOM 625 O O . PHE A 1 84 ? -3.918 -0.351 16.971 1.00 81.88 84 PHE A O 1
ATOM 632 N N . VAL A 1 85 ? -4.844 0.554 15.128 1.00 83.88 85 VAL A N 1
ATOM 633 C CA . VAL A 1 85 ? -4.466 1.943 15.389 1.00 83.88 85 VAL A CA 1
ATOM 634 C C . VAL A 1 85 ? -5.538 2.703 16.166 1.00 83.88 85 VAL A C 1
ATOM 636 O O . VAL A 1 85 ? -5.249 3.728 16.777 1.00 83.88 85 VAL A O 1
ATOM 639 N N . TYR A 1 86 ? -6.778 2.232 16.098 1.00 78.44 86 TYR A N 1
ATOM 640 C CA . TYR A 1 86 ? -7.912 2.911 16.686 1.00 78.44 86 TYR A CA 1
ATOM 641 C C . TYR A 1 86 ? -7.744 3.116 18.197 1.00 78.44 86 TYR A C 1
ATOM 643 O O . TYR A 1 86 ? -7.437 2.180 18.939 1.00 78.44 86 TYR A O 1
ATOM 651 N N . ASP A 1 87 ? -7.977 4.353 18.625 1.00 73.00 87 ASP A N 1
ATOM 652 C CA . ASP A 1 87 ? -7.894 4.755 20.018 1.00 73.00 87 ASP A CA 1
ATOM 653 C C . ASP A 1 87 ? -9.112 4.255 20.800 1.00 73.00 87 ASP A C 1
ATOM 655 O O . ASP A 1 87 ? -10.255 4.529 20.447 1.00 73.00 87 ASP A O 1
ATOM 659 N N . GLN A 1 88 ? -8.855 3.531 21.886 1.00 68.44 88 GLN A N 1
ATOM 660 C CA . GLN A 1 88 ? -9.892 2.947 22.731 1.00 68.44 88 GLN A CA 1
ATOM 661 C C . GLN A 1 88 ? -10.631 3.981 23.589 1.00 68.44 88 GLN A C 1
ATOM 663 O O . GLN A 1 88 ? -11.623 3.617 24.224 1.00 68.44 88 GLN A O 1
ATOM 668 N N . GLU A 1 89 ? -10.148 5.225 23.648 1.00 64.75 89 GLU A N 1
ATOM 669 C CA . GLU A 1 89 ? -10.804 6.313 24.380 1.00 64.75 89 GLU A CA 1
ATOM 670 C C . GLU A 1 89 ? -11.961 6.958 23.603 1.00 64.75 89 GLU A C 1
ATOM 672 O O . GLU A 1 89 ? -12.872 7.522 24.211 1.00 64.75 89 GLU A O 1
ATOM 677 N N . LEU A 1 90 ? -11.964 6.851 22.272 1.00 69.19 90 LEU A N 1
ATOM 678 C CA . LEU A 1 90 ? -13.042 7.353 21.418 1.00 69.19 90 LEU A CA 1
ATOM 679 C C . LEU A 1 90 ? -14.175 6.314 21.285 1.00 69.19 90 LEU A C 1
ATOM 681 O O . LEU A 1 90 ? -14.052 5.169 21.720 1.00 69.19 90 LEU A O 1
ATOM 685 N N . GLU A 1 91 ? -15.303 6.691 20.671 1.00 70.88 91 GLU A N 1
ATOM 686 C CA . GLU A 1 91 ? -16.321 5.716 20.245 1.00 70.88 91 GLU A CA 1
ATOM 687 C C . GLU A 1 91 ? -15.967 5.136 18.867 1.00 70.88 91 GLU A C 1
ATOM 689 O O . GLU A 1 91 ? -15.620 5.893 17.953 1.00 70.88 91 GLU A O 1
ATOM 694 N N . PRO A 1 92 ? -15.988 3.801 18.685 1.00 76.00 92 PRO A N 1
ATOM 695 C CA . PRO A 1 92 ? -15.522 3.210 17.440 1.00 76.00 92 PRO A CA 1
ATOM 696 C C . PRO A 1 92 ? -16.542 3.432 16.335 1.00 76.00 92 PRO A C 1
ATOM 698 O O . PRO A 1 92 ? -17.746 3.249 16.530 1.00 76.00 92 PRO A O 1
ATOM 701 N N . PHE A 1 93 ? -16.059 3.722 15.125 1.00 76.88 93 PHE A N 1
ATOM 702 C CA . PHE A 1 93 ? -16.928 3.727 13.955 1.00 76.88 93 PHE A CA 1
ATOM 703 C C . PHE A 1 93 ? -17.466 2.310 13.733 1.00 76.88 93 PHE A C 1
ATOM 705 O O . PHE A 1 93 ? -16.708 1.345 13.599 1.00 76.88 93 PHE A O 1
ATOM 712 N N . THR A 1 94 ? -18.789 2.163 13.657 1.00 78.31 94 THR A N 1
ATOM 713 C CA . THR A 1 94 ? -19.445 0.863 13.462 1.00 78.31 94 THR A CA 1
ATOM 714 C C . THR A 1 94 ? -20.416 0.876 12.280 1.00 78.31 94 THR A C 1
ATOM 716 O O . THR A 1 94 ? -20.773 1.913 11.722 1.00 78.31 94 THR A O 1
ATOM 719 N N . GLY A 1 95 ? -20.811 -0.319 11.830 1.00 82.06 95 GLY A N 1
ATOM 720 C CA . GLY A 1 95 ? -21.859 -0.488 10.822 1.00 82.06 95 GLY A CA 1
ATOM 721 C C . GLY A 1 95 ? -21.529 0.093 9.441 1.00 82.06 95 GLY A C 1
ATOM 722 O O . GLY A 1 95 ? -20.510 -0.242 8.829 1.00 82.06 95 GLY A O 1
ATOM 723 N N . ILE A 1 96 ? -22.457 0.901 8.917 1.00 84.44 96 ILE A N 1
ATOM 724 C CA . ILE A 1 96 ? -22.410 1.462 7.558 1.00 84.44 96 ILE A CA 1
ATOM 725 C C . ILE A 1 96 ? -21.353 2.557 7.413 1.00 84.44 96 ILE A C 1
ATOM 727 O O . ILE A 1 96 ? -20.702 2.643 6.372 1.00 84.44 96 ILE A O 1
ATOM 731 N N . GLU A 1 97 ? -21.153 3.354 8.460 1.00 85.75 97 GLU A N 1
ATOM 732 C CA . GLU A 1 97 ? -20.228 4.481 8.436 1.00 85.75 97 GLU A CA 1
ATOM 733 C C . GLU A 1 97 ? -18.788 3.993 8.281 1.00 85.75 97 GLU A C 1
ATOM 735 O O . GLU A 1 97 ? -18.083 4.421 7.363 1.00 85.75 97 GLU A O 1
ATOM 740 N N . LEU A 1 98 ? -18.393 2.999 9.088 1.00 85.62 98 LEU A N 1
ATOM 741 C CA . LEU A 1 98 ? -17.082 2.364 8.974 1.00 85.62 98 LEU A CA 1
ATOM 742 C C . LEU A 1 98 ? -16.856 1.812 7.564 1.00 85.62 98 LEU A C 1
ATOM 744 O O . LEU A 1 98 ? -15.777 1.965 6.998 1.00 85.62 98 LEU A O 1
ATOM 748 N N . ARG A 1 99 ? -17.873 1.177 6.971 1.00 87.50 99 ARG A N 1
ATOM 749 C CA . ARG A 1 99 ? -17.755 0.599 5.628 1.00 87.50 99 ARG A CA 1
ATOM 750 C C . ARG A 1 99 ? -17.484 1.671 4.575 1.00 87.50 99 ARG A C 1
ATOM 752 O O . ARG A 1 99 ? -16.597 1.475 3.749 1.00 87.50 99 ARG A O 1
ATOM 759 N N . ASN A 1 100 ? -18.205 2.789 4.611 1.00 91.62 100 ASN A N 1
ATOM 760 C CA . ASN A 1 100 ? -18.007 3.881 3.656 1.00 91.62 100 ASN A CA 1
ATOM 761 C C . ASN A 1 100 ? -16.623 4.528 3.817 1.00 91.62 100 ASN A C 1
ATOM 763 O O . ASN A 1 100 ? -15.938 4.741 2.816 1.00 91.62 100 ASN A O 1
ATOM 767 N N . ARG A 1 101 ? -16.175 4.762 5.060 1.00 92.56 101 ARG A N 1
ATOM 768 C CA . ARG A 1 101 ? -14.834 5.303 5.350 1.00 92.56 101 ARG A CA 1
ATOM 769 C C . ARG A 1 101 ? -13.718 4.355 4.894 1.00 92.56 101 ARG A C 1
ATOM 771 O O . ARG A 1 101 ? -12.751 4.804 4.286 1.00 92.56 101 ARG A O 1
ATOM 778 N N . VAL A 1 102 ? -13.879 3.042 5.090 1.00 91.75 102 VAL A N 1
ATOM 779 C CA . VAL A 1 102 ? -12.928 2.026 4.597 1.00 91.75 102 VAL A CA 1
ATOM 780 C C . VAL A 1 102 ? -12.838 2.037 3.074 1.00 91.75 102 VAL A C 1
ATOM 782 O O . VAL A 1 102 ? -11.728 2.032 2.546 1.00 91.75 102 VAL A O 1
ATOM 785 N N . TRP A 1 103 ? -13.966 2.089 2.360 1.00 91.44 103 TRP A N 1
ATOM 786 C CA . TRP A 1 103 ? -13.955 2.166 0.894 1.00 91.44 103 TRP A CA 1
ATOM 787 C C . TRP A 1 103 ? -13.283 3.440 0.386 1.00 91.44 103 TRP A C 1
ATOM 789 O O . TRP A 1 103 ? -12.455 3.365 -0.520 1.00 91.44 103 TRP A O 1
ATOM 799 N N . LEU A 1 104 ? -13.591 4.584 0.999 1.00 93.31 104 LEU A N 1
ATOM 800 C CA . LEU A 1 104 ? -12.982 5.863 0.647 1.00 93.31 104 LEU A CA 1
ATOM 801 C C . LEU A 1 104 ? -11.465 5.843 0.879 1.00 93.31 104 LEU A C 1
ATOM 803 O O . LEU A 1 104 ? -10.704 6.149 -0.035 1.00 93.31 104 LEU A O 1
ATOM 807 N N . CYS A 1 105 ? -11.016 5.425 2.065 1.00 93.00 105 CYS A N 1
ATOM 808 C CA . CYS A 1 105 ? -9.591 5.352 2.388 1.00 93.00 105 CYS A CA 1
ATOM 809 C C . CYS A 1 105 ? -8.851 4.366 1.474 1.00 93.00 105 CYS A C 1
ATOM 811 O O . CYS A 1 105 ? -7.783 4.689 0.962 1.00 93.00 105 CYS A O 1
ATOM 813 N N . SER A 1 106 ? -9.453 3.210 1.180 1.00 92.19 106 SER A N 1
ATOM 814 C CA . SER A 1 106 ? -8.882 2.227 0.249 1.00 92.19 106 SER A CA 1
ATOM 815 C C . SER A 1 106 ? -8.714 2.803 -1.155 1.00 92.19 106 SER A C 1
ATOM 817 O O . SER A 1 106 ? -7.683 2.589 -1.785 1.00 92.19 106 SER A O 1
ATOM 819 N N . ALA A 1 107 ? -9.699 3.566 -1.639 1.00 93.31 107 ALA A N 1
ATOM 820 C CA . ALA A 1 107 ? -9.616 4.229 -2.936 1.00 93.31 107 ALA A CA 1
ATOM 821 C C . ALA A 1 107 ? -8.518 5.306 -2.966 1.00 93.31 107 ALA A C 1
ATOM 823 O O . ALA A 1 107 ? -7.786 5.398 -3.948 1.00 93.31 107 ALA A O 1
ATOM 824 N N . LEU A 1 108 ? -8.361 6.079 -1.886 1.00 94.75 108 LEU A N 1
ATOM 825 C CA . LEU A 1 108 ? -7.305 7.091 -1.757 1.00 94.75 108 LEU A CA 1
ATOM 826 C C . LEU A 1 108 ? -5.901 6.466 -1.655 1.00 94.75 108 LEU A C 1
ATOM 828 O O . LEU A 1 108 ? -4.931 6.974 -2.209 1.00 94.75 108 LEU A O 1
ATOM 832 N N . PHE A 1 109 ? -5.777 5.328 -0.982 1.00 93.19 109 PHE A N 1
ATOM 833 C CA . PHE A 1 109 ? -4.529 4.569 -0.925 1.00 93.19 109 PHE A CA 1
ATOM 834 C C . PHE A 1 109 ? -4.192 3.882 -2.251 1.00 93.19 109 PHE A C 1
ATOM 836 O O . PHE A 1 109 ? -3.026 3.840 -2.647 1.00 93.19 109 PHE A O 1
ATOM 843 N N . ALA A 1 110 ? -5.188 3.385 -2.981 1.00 91.31 110 ALA A N 1
ATOM 844 C CA . ALA A 1 110 ? -4.985 2.898 -4.341 1.00 91.31 110 ALA A CA 1
ATOM 845 C C . ALA A 1 110 ? -4.571 4.042 -5.281 1.00 91.31 110 ALA A C 1
ATOM 847 O O . ALA A 1 110 ? -3.655 3.875 -6.087 1.00 91.31 110 ALA A O 1
ATOM 848 N N . SER A 1 111 ? -5.183 5.225 -5.148 1.00 91.94 111 SER A N 1
ATOM 849 C CA . SER A 1 111 ? -4.851 6.372 -5.993 1.00 91.94 111 SER A CA 1
ATOM 850 C C . SER A 1 111 ? -3.431 6.889 -5.764 1.00 91.94 111 SER A C 1
ATOM 852 O O . SER A 1 111 ? -2.812 7.313 -6.732 1.00 91.94 111 SER A O 1
ATOM 854 N N . LEU A 1 112 ? -2.861 6.772 -4.557 1.00 92.31 112 LEU A N 1
ATOM 855 C CA . LEU A 1 112 ? -1.442 7.077 -4.315 1.00 92.31 112 LEU A CA 1
ATOM 856 C C . LEU A 1 112 ? -0.506 6.284 -5.237 1.00 92.31 112 LEU A C 1
ATOM 858 O O . LEU A 1 112 ? 0.439 6.848 -5.783 1.00 92.31 112 LEU A O 1
ATOM 862 N N . TRP A 1 113 ? -0.779 4.997 -5.451 1.00 90.44 113 TRP A N 1
ATOM 863 C CA . TRP A 1 113 ? 0.019 4.158 -6.351 1.00 90.44 113 TRP A CA 1
ATOM 864 C C . TRP A 1 113 ? -0.236 4.455 -7.827 1.00 90.44 113 TRP A C 1
ATOM 866 O O . TRP A 1 113 ? 0.678 4.357 -8.641 1.00 90.44 113 TRP A O 1
ATOM 876 N N . ILE A 1 114 ? -1.458 4.857 -8.178 1.00 88.44 114 ILE A N 1
ATOM 877 C CA . ILE A 1 114 ? -1.758 5.343 -9.529 1.00 88.44 114 ILE A CA 1
ATOM 878 C C . ILE A 1 114 ? -0.966 6.628 -9.788 1.00 88.44 114 ILE A C 1
ATOM 880 O O . ILE A 1 114 ? -0.272 6.725 -10.791 1.00 88.44 114 ILE A O 1
ATOM 884 N N . ILE A 1 115 ? -0.994 7.585 -8.859 1.00 90.31 115 ILE A N 1
ATOM 885 C CA . ILE A 1 115 ? -0.209 8.823 -8.932 1.00 90.31 115 ILE A CA 1
ATOM 886 C C . ILE A 1 115 ? 1.286 8.492 -9.035 1.00 90.31 115 ILE A C 1
ATOM 888 O O . ILE A 1 115 ? 1.967 9.055 -9.887 1.00 90.31 115 ILE A O 1
ATOM 892 N N . TYR A 1 116 ? 1.781 7.534 -8.248 1.00 88.25 116 TYR A N 1
ATOM 893 C CA . TYR A 1 116 ? 3.149 7.019 -8.363 1.00 88.25 116 TYR A CA 1
ATOM 894 C C . TYR A 1 116 ? 3.471 6.452 -9.754 1.00 88.25 116 TYR A C 1
ATOM 896 O O . TYR A 1 116 ? 4.592 6.599 -10.218 1.00 88.25 116 TYR A O 1
ATOM 904 N N . ALA A 1 117 ? 2.521 5.827 -10.448 1.00 85.19 117 ALA A N 1
ATOM 905 C CA . ALA A 1 117 ? 2.763 5.306 -11.792 1.00 85.19 117 ALA A CA 1
ATOM 906 C C . ALA A 1 117 ? 2.890 6.412 -12.861 1.00 85.19 117 ALA A C 1
ATOM 908 O O . ALA A 1 117 ? 3.499 6.170 -13.897 1.00 85.19 117 ALA A O 1
ATOM 909 N N . PHE A 1 118 ? 2.332 7.607 -12.624 1.00 86.56 118 PHE A N 1
ATOM 910 C CA . PHE A 1 118 ? 2.312 8.708 -13.600 1.00 86.56 118 PHE A CA 1
ATOM 911 C C . PHE A 1 118 ? 3.286 9.849 -13.276 1.00 86.56 118 PHE A C 1
ATOM 913 O O . PHE A 1 118 ? 3.917 10.392 -14.181 1.00 86.56 118 PHE A O 1
ATOM 920 N N . VAL A 1 119 ? 3.413 10.240 -12.005 1.00 87.81 119 VAL A N 1
ATOM 921 C CA . VAL A 1 119 ? 4.193 11.422 -11.598 1.00 87.81 119 VAL A CA 1
ATOM 922 C C . VAL A 1 119 ? 5.684 11.284 -11.919 1.00 87.81 119 VAL A C 1
ATOM 924 O O . VAL A 1 119 ? 6.212 12.203 -12.538 1.00 87.81 119 VAL A O 1
ATOM 927 N N . PRO A 1 120 ? 6.381 10.184 -11.578 1.00 83.69 120 PRO A N 1
ATOM 928 C CA . PRO A 1 120 ? 7.795 10.028 -11.902 1.00 83.69 120 PRO A CA 1
ATOM 929 C C . PRO A 1 120 ? 8.041 10.025 -13.412 1.00 83.69 120 PRO A C 1
ATOM 931 O O . PRO A 1 120 ? 8.934 10.720 -13.880 1.00 83.69 120 PRO A O 1
ATOM 934 N N . THR A 1 121 ? 7.202 9.320 -14.174 1.00 84.56 121 THR A N 1
ATOM 935 C CA . THR A 1 121 ? 7.239 9.286 -15.646 1.00 84.56 121 THR A CA 1
ATOM 936 C C . THR A 1 121 ? 7.133 10.689 -16.245 1.00 84.56 121 THR A C 1
ATOM 938 O O . THR A 1 121 ? 7.881 11.023 -17.156 1.00 84.56 121 THR A O 1
ATOM 941 N N . TYR A 1 122 ? 6.257 11.543 -15.708 1.00 85.06 122 TYR A N 1
ATOM 942 C CA . TYR A 1 122 ? 6.081 12.907 -16.210 1.00 85.06 122 TYR A CA 1
ATOM 943 C C . TYR A 1 122 ? 7.160 13.889 -15.726 1.00 85.06 122 TYR A C 1
ATOM 945 O O . TYR A 1 122 ? 7.593 14.749 -16.484 1.00 85.06 122 TYR A O 1
ATOM 953 N N . VAL A 1 123 ? 7.582 13.796 -14.461 1.00 86.62 123 VAL A N 1
ATOM 954 C CA . VAL A 1 123 ? 8.508 14.760 -13.836 1.00 86.62 123 VAL A CA 1
ATOM 955 C C . VAL A 1 123 ? 9.965 14.490 -14.206 1.00 86.62 123 VAL A C 1
ATOM 957 O O . VAL A 1 123 ? 10.734 15.436 -14.352 1.00 86.62 123 VAL A O 1
ATOM 960 N N . PHE A 1 124 ? 10.348 13.222 -14.342 1.00 82.88 124 PHE A N 1
ATOM 961 C CA . PHE A 1 124 ? 11.720 12.816 -14.656 1.00 82.88 124 PHE A CA 1
ATOM 962 C C . PHE A 1 124 ? 11.881 12.324 -16.100 1.00 82.88 124 PHE A C 1
ATOM 964 O O . PHE A 1 124 ? 12.939 11.802 -16.432 1.00 82.88 124 PHE A O 1
ATOM 971 N N . GLU A 1 125 ? 10.845 12.473 -16.935 1.00 81.56 125 GLU A N 1
ATOM 972 C CA . GLU A 1 125 ? 10.849 12.084 -18.355 1.00 81.56 125 GLU A CA 1
ATOM 973 C C . GLU A 1 125 ? 11.254 10.610 -18.587 1.00 81.56 125 GLU A C 1
ATOM 975 O O . GLU A 1 125 ? 11.901 10.273 -19.574 1.00 81.56 125 GLU A O 1
ATOM 980 N N . LEU A 1 126 ? 10.874 9.720 -17.662 1.00 79.50 126 LEU A N 1
ATOM 981 C CA . LEU A 1 126 ? 11.159 8.280 -17.740 1.00 79.50 126 LEU A CA 1
ATOM 982 C C . LEU A 1 126 ? 10.143 7.575 -18.648 1.00 79.50 126 LEU A C 1
ATOM 984 O O . LEU A 1 126 ? 8.953 7.888 -18.585 1.00 79.50 126 LEU A O 1
ATOM 988 N N . ASP A 1 127 ? 10.563 6.541 -19.383 1.00 77.38 127 ASP A N 1
ATOM 989 C CA . ASP A 1 127 ? 9.645 5.690 -20.161 1.00 77.38 127 ASP A CA 1
ATOM 990 C C . ASP A 1 127 ? 8.749 4.852 -19.226 1.00 77.38 127 ASP A C 1
ATOM 992 O O . ASP A 1 127 ? 7.572 4.595 -19.511 1.00 77.38 127 ASP A O 1
ATOM 996 N N . ARG A 1 128 ? 9.289 4.429 -18.074 1.00 77.31 128 ARG A N 1
ATOM 997 C CA . ARG A 1 128 ? 8.569 3.679 -17.032 1.00 77.31 128 ARG A CA 1
ATOM 998 C C . ARG A 1 128 ? 8.997 4.138 -15.643 1.00 77.31 128 ARG A C 1
ATOM 1000 O O . ARG A 1 128 ? 10.182 4.270 -15.369 1.00 77.31 128 ARG A O 1
ATOM 1007 N N . ALA A 1 129 ? 8.047 4.253 -14.710 1.00 79.38 129 ALA A N 1
ATOM 1008 C CA . ALA A 1 129 ? 8.346 4.592 -13.310 1.00 79.38 129 ALA A CA 1
ATOM 1009 C C . ALA A 1 129 ? 9.361 3.632 -12.644 1.00 79.38 129 ALA A C 1
ATOM 1011 O O . ALA A 1 129 ? 10.053 4.017 -11.707 1.00 79.38 129 ALA A O 1
ATOM 1012 N N . ALA A 1 130 ? 9.477 2.399 -13.152 1.00 80.75 130 ALA A N 1
ATOM 1013 C CA . ALA A 1 130 ? 10.415 1.389 -12.669 1.00 80.75 130 ALA A CA 1
ATOM 1014 C C . ALA A 1 130 ? 11.891 1.669 -13.009 1.00 80.75 130 ALA A C 1
ATOM 1016 O O . ALA A 1 130 ? 12.758 1.077 -12.376 1.00 80.75 130 ALA A O 1
ATOM 1017 N N . GLU A 1 131 ? 12.190 2.542 -13.975 1.00 81.25 131 GLU A N 1
ATOM 1018 C CA . GLU A 1 131 ? 13.568 2.901 -14.375 1.00 81.25 131 GLU A CA 1
ATOM 1019 C C . GLU A 1 131 ? 14.243 3.853 -13.377 1.00 81.25 131 GLU A C 1
ATOM 1021 O O . GLU A 1 131 ? 15.440 4.113 -13.436 1.00 81.25 131 GLU A O 1
ATOM 1026 N N . MET A 1 132 ? 13.475 4.379 -12.427 1.00 83.25 132 MET A N 1
ATOM 1027 C CA . MET A 1 132 ? 13.969 5.320 -11.439 1.00 83.25 132 MET A CA 1
ATOM 1028 C C . MET A 1 132 ? 14.948 4.659 -10.452 1.00 83.25 132 MET A C 1
ATOM 1030 O O . MET A 1 132 ? 14.735 3.525 -10.025 1.00 83.25 132 MET A O 1
ATOM 1034 N N . ASP A 1 133 ? 15.987 5.393 -10.038 1.00 86.62 133 ASP A N 1
ATOM 1035 C CA . ASP A 1 133 ? 16.955 4.928 -9.036 1.00 86.62 133 ASP A CA 1
ATOM 1036 C C . ASP A 1 133 ? 16.311 4.667 -7.658 1.00 86.62 133 ASP A C 1
ATOM 1038 O O . ASP A 1 133 ? 15.329 5.310 -7.260 1.00 86.62 133 ASP A O 1
ATOM 1042 N N . TYR A 1 134 ? 16.902 3.743 -6.893 1.00 85.06 134 TYR A N 1
ATOM 1043 C CA . TYR A 1 134 ? 16.426 3.344 -5.567 1.00 85.06 134 TYR A CA 1
ATOM 1044 C C . TYR A 1 134 ? 16.403 4.504 -4.567 1.00 85.06 134 TYR A C 1
ATOM 1046 O O . TYR A 1 134 ? 15.515 4.546 -3.708 1.00 85.06 134 TYR A O 1
ATOM 1054 N N . MET A 1 135 ? 17.334 5.461 -4.669 1.00 87.38 135 MET A N 1
ATOM 1055 C CA . MET A 1 135 ? 17.345 6.628 -3.785 1.00 87.38 135 MET A CA 1
ATOM 1056 C C . MET A 1 135 ? 16.110 7.505 -4.018 1.00 87.38 135 MET A C 1
ATOM 1058 O O . MET A 1 135 ? 15.408 7.860 -3.067 1.00 87.38 135 MET A O 1
ATOM 1062 N N . THR A 1 136 ? 15.801 7.803 -5.280 1.00 87.88 136 THR A N 1
ATOM 1063 C CA . THR A 1 136 ? 14.629 8.604 -5.653 1.00 87.88 136 THR A CA 1
ATOM 1064 C C . THR A 1 136 ? 13.334 7.871 -5.313 1.00 87.88 136 THR A C 1
ATOM 1066 O O . THR A 1 136 ? 12.416 8.478 -4.760 1.00 87.88 136 THR A O 1
ATOM 1069 N N . PHE A 1 137 ? 13.279 6.553 -5.533 1.00 88.94 137 PHE A N 1
ATOM 1070 C CA . PHE A 1 137 ? 12.155 5.726 -5.088 1.00 88.94 137 PHE A CA 1
ATOM 1071 C C . PHE A 1 137 ? 11.904 5.849 -3.582 1.00 88.94 137 PHE A C 1
ATOM 1073 O O . PHE A 1 137 ? 10.766 6.077 -3.170 1.00 88.94 137 PHE A O 1
ATOM 1080 N N . GLY A 1 138 ? 12.956 5.775 -2.760 1.00 89.88 138 GLY A N 1
ATOM 1081 C CA . GLY A 1 138 ? 12.848 5.951 -1.311 1.00 89.88 138 GLY A CA 1
ATOM 1082 C C . GLY A 1 138 ? 12.280 7.318 -0.916 1.00 89.88 138 GLY A C 1
ATOM 1083 O O . GLY A 1 138 ? 11.409 7.396 -0.050 1.00 89.88 138 GLY A O 1
ATOM 1084 N N . ILE A 1 139 ? 12.708 8.392 -1.588 1.00 92.19 139 ILE A N 1
ATOM 1085 C CA . ILE A 1 139 ? 12.187 9.748 -1.350 1.00 92.19 139 ILE A CA 1
ATOM 1086 C C . ILE A 1 139 ? 10.693 9.824 -1.689 1.00 92.19 139 ILE A C 1
ATOM 1088 O O . ILE A 1 139 ? 9.908 10.328 -0.883 1.00 92.19 139 ILE A O 1
ATOM 1092 N N . ILE A 1 140 ? 10.278 9.297 -2.845 1.00 91.56 140 ILE A N 1
ATOM 1093 C CA . ILE A 1 140 ? 8.863 9.292 -3.240 1.00 91.56 140 ILE A CA 1
ATOM 1094 C C . ILE A 1 140 ? 8.030 8.454 -2.270 1.00 91.56 140 ILE A C 1
ATOM 1096 O O . ILE A 1 140 ? 6.944 8.881 -1.877 1.00 91.56 140 ILE A O 1
ATOM 1100 N N . LEU A 1 141 ? 8.549 7.314 -1.813 1.00 92.75 141 LEU A N 1
ATOM 1101 C CA . LEU A 1 141 ? 7.883 6.478 -0.819 1.00 92.75 141 LEU A CA 1
ATOM 1102 C C . LEU A 1 141 ? 7.675 7.240 0.499 1.00 92.75 141 LEU A C 1
ATOM 1104 O O . LEU A 1 141 ? 6.579 7.193 1.056 1.00 92.75 141 LEU A O 1
ATOM 1108 N N . CYS A 1 142 ? 8.663 8.010 0.963 1.00 94.81 142 CYS A N 1
ATOM 1109 C CA . CYS A 1 142 ? 8.513 8.885 2.132 1.00 94.81 142 CYS A CA 1
ATOM 1110 C C . CYS A 1 142 ? 7.425 9.955 1.932 1.00 94.81 142 CYS A C 1
ATOM 1112 O O . CYS A 1 142 ? 6.637 10.212 2.845 1.00 94.81 142 CYS A O 1
ATOM 1114 N N . VAL A 1 143 ? 7.335 10.555 0.741 1.00 95.06 143 VAL A N 1
ATOM 1115 C CA . VAL A 1 143 ? 6.269 11.518 0.409 1.00 95.06 143 VAL A CA 1
ATOM 1116 C C . VAL A 1 143 ? 4.899 10.837 0.407 1.00 95.06 143 VAL A C 1
ATOM 1118 O O . VAL A 1 143 ? 3.961 11.340 1.027 1.00 95.06 143 VAL A O 1
ATOM 1121 N N . MET A 1 144 ? 4.783 9.667 -0.226 1.00 94.88 144 MET A N 1
ATOM 1122 C CA . MET A 1 144 ? 3.558 8.863 -0.218 1.00 94.88 144 MET A CA 1
ATOM 1123 C C . MET A 1 144 ? 3.150 8.475 1.204 1.00 94.88 144 MET A C 1
ATOM 1125 O O . MET A 1 144 ? 1.965 8.505 1.521 1.00 94.88 144 MET A O 1
ATOM 1129 N N . LEU A 1 145 ? 4.114 8.153 2.069 1.00 96.19 145 LEU A N 1
ATOM 1130 C CA . LEU A 1 145 ? 3.872 7.844 3.475 1.00 96.19 145 LEU A CA 1
ATOM 1131 C C . LEU A 1 145 ? 3.325 9.063 4.229 1.00 96.19 145 LEU A C 1
ATOM 1133 O O . LEU A 1 145 ? 2.363 8.927 4.985 1.00 96.19 145 LEU A O 1
ATOM 1137 N N . GLY A 1 146 ? 3.873 10.256 3.985 1.00 96.44 146 GLY A N 1
ATOM 1138 C CA . GLY A 1 146 ? 3.364 11.507 4.553 1.00 96.44 146 GLY A CA 1
ATOM 1139 C C . GLY A 1 146 ? 1.931 11.819 4.109 1.00 96.44 146 GLY A C 1
ATOM 1140 O O . GLY A 1 146 ? 1.059 12.065 4.944 1.00 96.44 146 GLY A O 1
ATOM 1141 N N . ILE A 1 147 ? 1.652 11.730 2.805 1.00 96.75 147 ILE A N 1
ATOM 1142 C CA . ILE A 1 147 ? 0.300 11.950 2.262 1.00 96.75 147 ILE A CA 1
ATOM 1143 C C . ILE A 1 147 ? -0.668 10.874 2.771 1.00 96.75 147 ILE A C 1
ATOM 1145 O O . ILE A 1 147 ? -1.787 11.184 3.177 1.00 96.75 147 ILE A O 1
ATOM 1149 N N . GLY A 1 148 ? -0.237 9.612 2.804 1.00 95.06 148 GLY A N 1
ATOM 1150 C CA . GLY A 1 148 ? -1.026 8.499 3.322 1.00 95.06 148 GLY A CA 1
ATOM 1151 C C . GLY A 1 148 ? -1.371 8.666 4.802 1.00 95.06 148 GLY A C 1
ATOM 1152 O O . GLY A 1 148 ? -2.506 8.410 5.204 1.00 95.06 148 GLY A O 1
ATOM 1153 N N . THR A 1 149 ? -0.424 9.164 5.600 1.00 95.38 149 THR A N 1
ATOM 1154 C CA . THR A 1 149 ? -0.649 9.502 7.013 1.00 95.38 149 THR A CA 1
ATOM 1155 C C . THR A 1 149 ? -1.763 10.535 7.133 1.00 95.38 149 THR A C 1
ATOM 1157 O O . THR A 1 149 ? -2.727 10.317 7.866 1.00 95.38 149 THR A O 1
ATOM 1160 N N . PHE A 1 150 ? -1.691 11.607 6.340 1.00 96.56 150 PHE A N 1
ATOM 1161 C CA . PHE A 1 150 ? -2.709 12.654 6.322 1.00 96.56 150 PHE A CA 1
ATOM 1162 C C . PHE A 1 150 ? -4.087 12.130 5.887 1.00 96.56 150 PHE A C 1
ATOM 1164 O O . PHE A 1 150 ? -5.089 12.415 6.540 1.00 96.56 150 PHE A O 1
ATOM 1171 N N . ILE A 1 151 ? -4.149 11.297 4.841 1.00 95.75 151 ILE A N 1
ATOM 1172 C CA . ILE A 1 151 ? -5.390 10.633 4.405 1.00 95.75 151 ILE A CA 1
ATOM 1173 C C . ILE A 1 151 ? -6.007 9.826 5.553 1.00 95.75 151 ILE A C 1
ATOM 1175 O O . ILE A 1 151 ? -7.2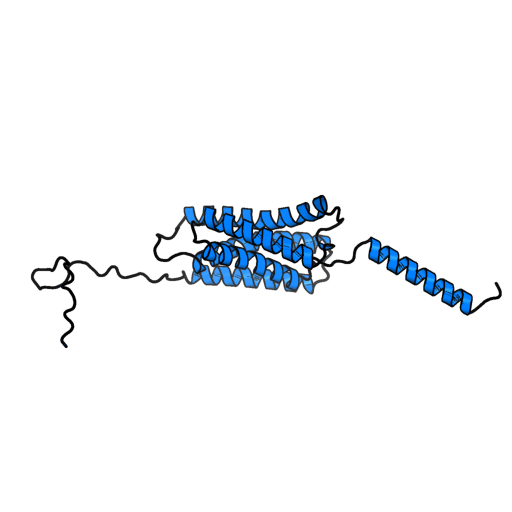15 9.912 5.789 1.00 95.75 151 ILE A O 1
ATOM 1179 N N . SER A 1 152 ? -5.193 9.053 6.276 1.00 93.12 152 SER A N 1
ATOM 1180 C CA . SER A 1 152 ? -5.668 8.244 7.399 1.00 93.12 152 SER A CA 1
ATOM 1181 C C . SER A 1 152 ? -6.192 9.107 8.544 1.00 93.12 152 SER A C 1
ATOM 1183 O O . SER A 1 152 ? -7.271 8.823 9.063 1.00 93.12 152 SER A O 1
ATOM 1185 N N . MET A 1 153 ? -5.459 10.160 8.915 1.00 93.50 153 MET A N 1
ATOM 1186 C CA . MET A 1 153 ? -5.877 11.103 9.958 1.00 93.50 153 MET A CA 1
ATOM 1187 C C . MET A 1 153 ? -7.217 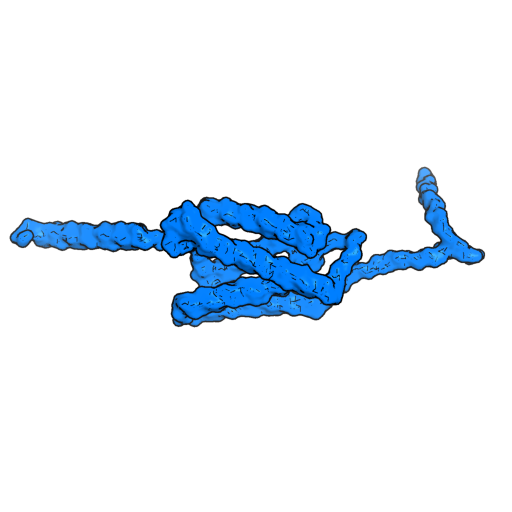11.753 9.606 1.00 93.50 153 MET A C 1
ATOM 1189 O O . MET A 1 153 ? -8.118 11.787 10.432 1.00 93.50 153 MET A O 1
ATOM 1193 N N . MET A 1 154 ? -7.392 12.190 8.358 1.00 93.44 154 MET A N 1
ATOM 1194 C CA . MET A 1 154 ? -8.632 12.841 7.926 1.00 93.44 154 MET A CA 1
ATOM 1195 C C . MET A 1 154 ? -9.808 11.868 7.783 1.00 93.44 154 MET A C 1
ATOM 1197 O O . MET A 1 154 ? -10.956 12.266 7.947 1.00 93.44 154 MET A O 1
ATOM 1201 N N . THR A 1 155 ? -9.552 10.596 7.460 1.00 91.88 155 THR A N 1
ATOM 1202 C CA . THR A 1 155 ? -10.635 9.625 7.224 1.00 91.88 155 THR A CA 1
ATOM 1203 C C . THR A 1 155 ? -11.112 8.951 8.507 1.00 91.88 155 THR A C 1
ATOM 1205 O O . THR A 1 155 ? -12.308 8.686 8.646 1.00 91.88 155 THR A O 1
ATOM 1208 N N . PHE A 1 156 ? -10.193 8.650 9.427 1.00 88.12 156 PHE A N 1
ATOM 1209 C CA . PHE A 1 156 ? -10.471 7.886 10.647 1.00 88.12 156 PHE A CA 1
ATOM 1210 C C . PHE A 1 156 ? -10.250 8.672 11.939 1.00 88.12 156 PHE A C 1
ATOM 1212 O O . PHE A 1 156 ? -10.432 8.091 13.003 1.00 88.12 156 PHE A O 1
ATOM 1219 N N . GLU A 1 157 ? -9.869 9.951 11.848 1.00 87.81 157 GLU A N 1
ATOM 1220 C CA . GLU A 1 157 ? -9.659 10.842 13.002 1.00 87.81 157 GLU A CA 1
ATOM 1221 C C . GLU A 1 157 ? -8.637 10.281 14.005 1.00 87.81 157 GLU A C 1
ATOM 1223 O O . GLU A 1 157 ? -8.695 10.528 15.202 1.00 87.81 157 GLU A O 1
ATOM 1228 N N . VAL A 1 158 ? -7.678 9.505 13.493 1.00 88.56 158 VAL A N 1
ATOM 1229 C CA . VAL A 1 158 ? -6.597 8.905 14.280 1.00 88.56 158 VAL A CA 1
ATOM 1230 C C . VAL A 1 158 ? -5.477 9.913 14.530 1.00 88.56 158 VAL A C 1
ATOM 1232 O O . VAL A 1 158 ? -5.210 10.782 13.695 1.00 88.56 158 VAL A O 1
ATOM 1235 N N . GLU A 1 159 ? -4.765 9.752 15.645 1.00 89.56 159 GLU A N 1
ATOM 1236 C CA . GLU A 1 159 ? -3.569 10.543 15.937 1.00 89.56 159 GLU A CA 1
ATOM 1237 C C . GLU A 1 159 ? -2.446 10.301 14.916 1.00 89.56 159 GLU A C 1
ATOM 1239 O O . GLU A 1 159 ? -2.414 9.288 14.213 1.00 89.56 159 GLU A O 1
ATOM 1244 N N . GLY A 1 160 ? -1.477 11.220 14.856 1.00 88.62 160 GLY A N 1
ATOM 1245 C CA . GLY A 1 160 ? -0.419 11.212 13.839 1.00 88.62 160 GLY A CA 1
ATOM 1246 C C . GLY A 1 160 ? 0.361 9.895 13.750 1.00 88.62 160 GLY A C 1
ATOM 1247 O O . GLY A 1 160 ? 0.526 9.356 12.656 1.00 88.62 160 GLY A O 1
ATOM 1248 N N . LEU A 1 161 ? 0.789 9.328 14.886 1.00 89.31 161 LEU A N 1
ATOM 1249 C CA . LEU A 1 161 ? 1.507 8.043 14.902 1.00 89.31 161 LEU A CA 1
ATOM 1250 C C . LEU A 1 161 ? 0.615 6.880 14.443 1.00 89.31 161 LEU A C 1
ATOM 1252 O O . LEU A 1 161 ? 1.074 5.951 13.773 1.00 89.31 161 LEU A O 1
ATOM 1256 N N . GLY A 1 162 ? -0.673 6.962 14.763 1.00 88.50 162 GLY A N 1
ATOM 1257 C CA . GLY A 1 162 ? -1.673 6.035 14.278 1.00 88.50 162 GLY A CA 1
ATOM 1258 C C . GLY A 1 162 ? -1.828 6.098 12.761 1.00 88.50 162 GLY A C 1
ATOM 1259 O O . GLY A 1 162 ? -1.713 5.079 12.075 1.00 88.50 162 GLY A O 1
ATOM 1260 N N . GLY A 1 163 ? -2.008 7.302 12.218 1.00 91.38 163 GLY A N 1
ATOM 1261 C CA . GLY A 1 163 ? -2.073 7.530 10.776 1.00 91.38 163 GLY A CA 1
ATOM 1262 C C . GLY A 1 163 ? -0.822 7.033 10.049 1.00 91.38 163 GLY A C 1
ATOM 1263 O O . GLY A 1 163 ? -0.938 6.391 9.004 1.00 91.38 163 GLY A O 1
ATOM 1264 N N . LEU A 1 164 ? 0.357 7.251 10.640 1.00 93.81 164 LEU A N 1
ATOM 1265 C CA . LEU A 1 164 ? 1.634 6.783 10.104 1.00 93.81 164 LEU A CA 1
ATOM 1266 C C . LEU A 1 164 ? 1.708 5.257 10.063 1.00 93.81 164 LEU A C 1
ATOM 1268 O O . LEU A 1 164 ? 2.088 4.684 9.044 1.00 93.81 164 LEU A O 1
ATOM 1272 N N . THR A 1 165 ? 1.306 4.594 11.147 1.00 92.06 165 THR A N 1
ATOM 1273 C CA . THR A 1 165 ? 1.272 3.127 11.226 1.00 92.06 165 THR A CA 1
ATOM 1274 C C . THR A 1 165 ? 0.294 2.550 10.205 1.00 92.06 165 THR A C 1
ATOM 1276 O O . THR A 1 165 ? 0.600 1.565 9.532 1.00 92.06 165 THR A O 1
ATOM 1279 N N . HIS A 1 166 ? -0.864 3.188 10.034 1.00 92.75 166 HIS A N 1
ATOM 1280 C CA . HIS A 1 166 ? -1.883 2.747 9.092 1.00 92.75 166 HIS A CA 1
ATOM 1281 C C . HIS A 1 166 ? -1.429 2.884 7.630 1.00 92.75 166 HIS A C 1
ATOM 1283 O O . HIS A 1 166 ? -1.523 1.924 6.860 1.00 92.75 166 HIS A O 1
ATOM 1289 N N . ALA A 1 167 ? -0.878 4.040 7.257 1.00 93.69 167 ALA A N 1
ATOM 1290 C CA . ALA A 1 167 ? -0.318 4.262 5.926 1.00 93.69 167 ALA A CA 1
ATOM 1291 C C . ALA A 1 167 ? 0.902 3.364 5.663 1.00 93.69 167 ALA A C 1
ATOM 1293 O O . ALA A 1 167 ? 1.024 2.770 4.590 1.00 93.69 167 ALA A O 1
ATOM 1294 N N . GLY A 1 168 ? 1.773 3.216 6.665 1.00 92.06 168 GLY A N 1
ATOM 1295 C CA . GLY A 1 168 ? 2.954 2.361 6.616 1.00 92.06 168 GLY A CA 1
ATOM 1296 C C . GLY A 1 168 ? 2.604 0.896 6.384 1.00 92.06 168 GLY A C 1
ATOM 1297 O O . GLY A 1 168 ? 3.196 0.271 5.509 1.00 92.06 168 GLY A O 1
ATOM 1298 N N . LEU A 1 169 ? 1.597 0.362 7.086 1.00 91.50 169 LEU A N 1
ATOM 1299 C CA . LEU A 1 169 ? 1.115 -1.007 6.882 1.00 91.50 169 LEU A CA 1
ATOM 1300 C C . LEU A 1 169 ? 0.700 -1.244 5.423 1.00 91.50 169 LEU A C 1
ATOM 1302 O O . LEU A 1 169 ? 1.078 -2.258 4.833 1.00 91.50 169 LEU A O 1
ATOM 1306 N N . TYR A 1 170 ? -0.039 -0.305 4.830 1.00 91.50 170 TYR A N 1
ATOM 1307 C CA . TYR A 1 170 ? -0.479 -0.399 3.440 1.00 91.50 170 TYR A CA 1
ATOM 1308 C C . TYR A 1 170 ? 0.667 -0.330 2.432 1.00 91.50 170 TYR A C 1
ATOM 1310 O O . TYR A 1 170 ? 0.791 -1.214 1.575 1.00 91.50 170 TYR A O 1
ATOM 1318 N N . LEU A 1 171 ? 1.528 0.680 2.546 1.00 92.25 171 LEU A N 1
ATOM 1319 C CA . LEU A 1 171 ? 2.648 0.854 1.624 1.00 92.25 171 LEU A CA 1
ATOM 1320 C C . LEU A 1 171 ? 3.643 -0.304 1.734 1.00 92.25 171 LEU A C 1
ATOM 1322 O O . LEU A 1 171 ? 4.023 -0.874 0.714 1.00 92.25 171 LEU A O 1
ATOM 1326 N N . LEU A 1 172 ? 3.993 -0.718 2.955 1.00 91.88 172 LEU A N 1
ATOM 1327 C CA . LEU A 1 172 ? 4.909 -1.833 3.191 1.00 91.88 172 LEU A CA 1
ATOM 1328 C C . LEU A 1 172 ? 4.355 -3.143 2.630 1.00 91.88 172 LEU A C 1
ATOM 1330 O O . LEU A 1 172 ? 5.068 -3.858 1.931 1.00 91.88 172 LEU A O 1
ATOM 1334 N N . THR A 1 173 ? 3.079 -3.447 2.882 1.00 88.75 173 THR A N 1
ATOM 1335 C CA . THR A 1 173 ? 2.448 -4.665 2.348 1.00 88.75 173 THR A CA 1
ATOM 1336 C C . THR A 1 173 ? 2.434 -4.649 0.822 1.00 88.75 173 THR A C 1
ATOM 1338 O O . THR A 1 173 ? 2.706 -5.672 0.198 1.00 88.75 173 THR A O 1
ATOM 1341 N N . THR A 1 174 ? 2.192 -3.491 0.208 1.00 89.25 174 THR A N 1
ATOM 1342 C CA . THR A 1 174 ? 2.225 -3.357 -1.254 1.00 89.25 174 THR A CA 1
ATOM 1343 C C . THR A 1 174 ? 3.631 -3.571 -1.818 1.00 89.25 174 THR A C 1
ATOM 1345 O O . THR A 1 174 ? 3.793 -4.288 -2.804 1.00 89.25 174 THR A O 1
ATOM 1348 N N . VAL A 1 175 ? 4.663 -3.018 -1.174 1.00 89.44 175 VAL A N 1
ATOM 1349 C CA . VAL A 1 175 ? 6.064 -3.247 -1.562 1.00 89.44 175 VAL A CA 1
ATOM 1350 C C . VAL A 1 175 ? 6.434 -4.725 -1.421 1.00 89.44 175 VAL A C 1
ATOM 1352 O O . VAL A 1 175 ? 7.016 -5.300 -2.339 1.00 89.44 175 VAL A O 1
ATOM 1355 N N . LEU A 1 176 ? 6.046 -5.375 -0.320 1.00 88.12 176 LEU A N 1
ATOM 1356 C CA . LEU A 1 176 ? 6.251 -6.815 -0.135 1.00 88.12 176 LEU A CA 1
ATOM 1357 C C . LEU A 1 176 ? 5.535 -7.630 -1.215 1.00 88.12 176 LEU A C 1
ATOM 1359 O O . LEU A 1 176 ? 6.110 -8.575 -1.752 1.00 88.12 176 LEU A O 1
ATOM 1363 N N . LEU A 1 177 ? 4.308 -7.250 -1.573 1.00 85.00 177 LEU A N 1
ATOM 1364 C CA . LEU A 1 177 ? 3.556 -7.897 -2.642 1.00 85.00 177 LEU A CA 1
ATOM 1365 C C . LEU A 1 177 ? 4.260 -7.743 -3.998 1.00 85.00 177 LEU A C 1
ATOM 1367 O O . LEU A 1 177 ? 4.332 -8.708 -4.760 1.00 85.00 177 LEU A O 1
ATOM 1371 N N . ALA A 1 178 ? 4.827 -6.572 -4.289 1.00 84.06 178 ALA A N 1
ATOM 1372 C CA . ALA A 1 178 ? 5.607 -6.337 -5.502 1.00 84.06 178 ALA A CA 1
ATOM 1373 C C . ALA A 1 178 ? 6.878 -7.203 -5.549 1.00 84.06 178 ALA A C 1
ATOM 1375 O O . ALA A 1 178 ? 7.146 -7.859 -6.555 1.00 84.06 178 ALA A O 1
ATOM 1376 N N . ILE A 1 179 ? 7.613 -7.300 -4.436 1.00 84.31 179 ILE A N 1
ATOM 1377 C CA . ILE A 1 179 ? 8.805 -8.157 -4.331 1.00 84.31 179 ILE A CA 1
ATOM 1378 C C . ILE A 1 179 ? 8.431 -9.627 -4.559 1.00 84.31 179 ILE A C 1
ATOM 1380 O O . ILE A 1 179 ? 9.068 -10.325 -5.355 1.00 84.31 179 ILE A O 1
ATOM 1384 N N . VAL A 1 180 ? 7.369 -10.095 -3.896 1.00 84.12 180 VAL A N 1
ATOM 1385 C CA . VAL A 1 180 ? 6.906 -11.484 -4.002 1.00 84.12 180 VAL A CA 1
ATOM 1386 C C . VAL A 1 180 ? 6.412 -11.799 -5.412 1.00 84.12 180 VAL A C 1
ATOM 1388 O O . VAL A 1 180 ? 6.769 -12.844 -5.949 1.00 84.12 180 VAL A O 1
ATOM 1391 N N . SER A 1 181 ? 5.674 -10.892 -6.051 1.00 76.25 181 SER A N 1
ATOM 1392 C CA . SER A 1 181 ? 5.217 -11.045 -7.443 1.00 76.25 181 SER A CA 1
ATOM 1393 C C . SER A 1 181 ? 6.333 -10.875 -8.484 1.00 76.25 181 SER A C 1
ATOM 1395 O O . SER A 1 181 ? 6.140 -11.225 -9.648 1.00 76.25 181 SER A O 1
ATOM 1397 N N . GLY A 1 182 ? 7.515 -10.387 -8.087 1.00 74.00 182 GLY A N 1
ATOM 1398 C CA . GLY A 1 182 ? 8.634 -10.137 -9.002 1.00 74.00 182 GLY A CA 1
ATOM 1399 C C . GLY A 1 182 ? 8.428 -8.906 -9.885 1.00 74.00 182 GLY A C 1
ATOM 1400 O O . GLY A 1 182 ? 8.936 -8.857 -11.005 1.00 74.00 182 GLY A O 1
ATOM 1401 N N . VAL A 1 183 ? 7.654 -7.935 -9.404 1.00 78.31 183 VAL A N 1
ATOM 1402 C CA . VAL A 1 183 ? 7.462 -6.638 -10.052 1.00 78.31 183 VAL A CA 1
ATOM 1403 C C . VAL A 1 183 ? 8.587 -5.706 -9.639 1.00 78.31 183 VAL A C 1
ATOM 1405 O O . VAL A 1 183 ? 8.767 -5.422 -8.455 1.00 78.31 183 VAL A O 1
ATOM 1408 N N . THR A 1 184 ? 9.317 -5.191 -10.622 1.00 80.19 184 THR A N 1
ATOM 1409 C CA . THR A 1 184 ? 10.328 -4.159 -10.395 1.00 80.19 184 THR A CA 1
ATOM 1410 C C . THR A 1 184 ? 9.633 -2.823 -10.164 1.00 80.19 184 THR A C 1
ATOM 1412 O O . THR A 1 184 ? 9.000 -2.285 -11.070 1.00 80.19 184 THR A O 1
ATOM 1415 N N . LEU A 1 185 ? 9.720 -2.305 -8.938 1.00 77.38 185 LEU A N 1
ATOM 1416 C CA . LEU A 1 185 ? 9.179 -0.990 -8.582 1.00 77.38 185 LEU A CA 1
ATOM 1417 C C . LEU A 1 185 ? 10.147 0.152 -8.909 1.00 77.38 185 LEU A C 1
ATOM 1419 O O . LEU A 1 185 ? 9.681 1.250 -9.194 1.00 77.38 185 LEU A O 1
ATOM 1423 N N . ALA A 1 186 ? 11.453 -0.114 -8.863 1.00 78.88 186 ALA A N 1
ATOM 1424 C CA . ALA A 1 186 ? 12.543 0.826 -9.113 1.00 78.88 186 ALA A CA 1
ATOM 1425 C C . ALA A 1 186 ? 13.817 0.051 -9.498 1.00 78.88 186 ALA A C 1
ATOM 1427 O O . ALA A 1 186 ? 13.936 -1.132 -9.162 1.00 78.88 186 ALA A O 1
ATOM 1428 N N . GLY A 1 187 ? 14.760 0.712 -10.170 1.00 72.75 187 GLY A N 1
ATOM 1429 C CA . GLY A 1 187 ? 16.049 0.146 -10.572 1.00 72.75 187 GLY A CA 1
ATOM 1430 C C . GLY A 1 187 ? 15.997 -0.799 -11.775 1.00 72.75 187 GLY A C 1
ATOM 1431 O O . GLY A 1 187 ? 16.855 -1.673 -11.892 1.00 72.75 187 GLY A O 1
ATOM 1432 N N . ALA A 1 188 ? 14.989 -0.678 -12.642 1.00 77.12 188 ALA A N 1
ATOM 1433 C CA . ALA A 1 188 ? 14.977 -1.369 -13.929 1.00 77.12 188 ALA A CA 1
ATOM 1434 C C . ALA A 1 188 ? 16.025 -0.753 -14.874 1.00 77.12 188 ALA A C 1
ATOM 1436 O O . ALA A 1 188 ? 16.183 0.465 -14.894 1.00 77.12 188 ALA A O 1
ATOM 1437 N N . GLU A 1 189 ? 16.727 -1.579 -15.659 1.00 70.50 189 GLU A N 1
ATOM 1438 C CA . GLU A 1 189 ? 17.685 -1.078 -16.654 1.00 70.50 189 GLU A CA 1
ATOM 1439 C C . GLU A 1 189 ? 16.984 -0.201 -17.696 1.00 70.50 189 GLU A C 1
ATOM 1441 O O . GLU A 1 189 ? 15.989 -0.604 -18.308 1.00 70.50 189 GLU A O 1
ATOM 1446 N N . THR A 1 190 ? 17.539 0.991 -17.914 1.00 68.06 190 THR A N 1
ATOM 1447 C CA . THR A 1 190 ? 17.035 1.945 -18.901 1.00 68.06 190 THR A CA 1
ATOM 1448 C C . THR A 1 190 ? 17.259 1.398 -20.308 1.00 68.06 190 THR A C 1
ATOM 1450 O O . THR A 1 190 ? 18.283 0.774 -20.606 1.00 68.06 190 THR A O 1
ATOM 1453 N N . ARG A 1 191 ? 16.353 1.705 -21.241 1.00 65.69 191 ARG A N 1
ATOM 1454 C CA . ARG A 1 191 ? 16.502 1.342 -22.663 1.00 65.69 191 ARG A CA 1
ATOM 1455 C C . ARG A 1 191 ? 17.831 1.817 -23.273 1.00 65.69 191 ARG A C 1
ATOM 1457 O O . ARG A 1 191 ? 18.391 1.144 -24.140 1.00 65.69 191 ARG A O 1
ATOM 1464 N N . ASP A 1 192 ? 18.356 2.944 -22.799 1.00 69.31 192 ASP A N 1
ATOM 1465 C CA . ASP A 1 192 ? 19.650 3.486 -23.220 1.00 69.31 192 ASP A CA 1
ATOM 1466 C C . ASP A 1 192 ? 20.856 2.703 -22.689 1.00 69.31 192 ASP A C 1
ATOM 1468 O O . ASP A 1 192 ? 21.895 2.654 -23.356 1.00 69.31 192 ASP A O 1
ATOM 1472 N N . ASP A 1 193 ? 20.726 2.058 -21.532 1.00 71.06 193 ASP A N 1
ATOM 1473 C CA . ASP A 1 193 ? 21.771 1.203 -20.966 1.00 71.06 193 ASP A CA 1
ATOM 1474 C C . ASP A 1 193 ? 21.850 -0.114 -21.741 1.00 71.06 193 ASP A C 1
ATOM 1476 O O . ASP A 1 193 ? 22.93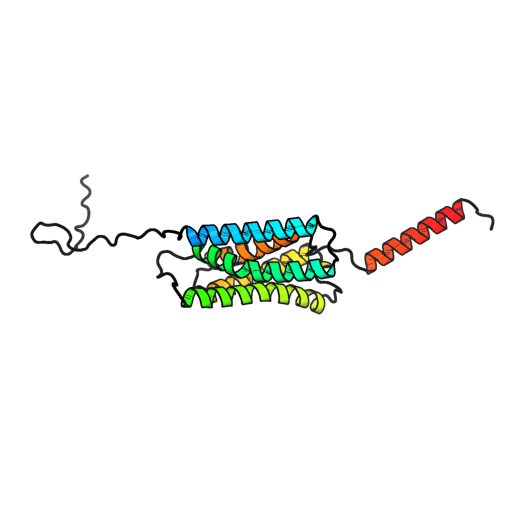9 -0.537 -22.135 1.00 71.06 193 ASP A O 1
ATOM 1480 N N . ILE A 1 194 ? 20.692 -0.677 -22.102 1.00 73.19 194 ILE A N 1
ATOM 1481 C CA . ILE A 1 194 ? 20.585 -1.844 -22.992 1.00 73.19 194 ILE A CA 1
ATOM 1482 C C . ILE A 1 194 ? 21.164 -1.527 -24.381 1.00 73.19 194 ILE A C 1
ATOM 1484 O O . ILE A 1 194 ? 21.873 -2.343 -24.980 1.00 73.19 194 ILE A O 1
ATOM 1488 N N . ARG A 1 195 ? 20.902 -0.325 -24.914 1.00 76.00 195 ARG A N 1
ATOM 1489 C CA . ARG A 1 195 ? 21.473 0.102 -26.200 1.00 76.00 195 ARG A CA 1
ATOM 1490 C C . ARG A 1 195 ? 22.994 0.224 -26.119 1.00 76.00 195 ARG A C 1
ATOM 1492 O O . ARG A 1 195 ? 23.682 -0.258 -27.017 1.00 76.00 195 ARG A O 1
ATOM 1499 N N . ARG A 1 196 ? 23.531 0.840 -25.060 1.00 79.25 196 ARG A N 1
ATOM 1500 C CA . ARG A 1 196 ? 24.985 0.986 -24.862 1.00 79.25 196 ARG A CA 1
ATOM 1501 C C . ARG A 1 196 ? 25.689 -0.355 -24.677 1.00 79.25 196 ARG A C 1
ATOM 1503 O O . ARG A 1 196 ? 26.739 -0.552 -25.284 1.00 79.25 196 ARG A O 1
ATOM 1510 N N . SER A 1 197 ? 25.125 -1.270 -23.890 1.00 78.44 197 SER A N 1
ATOM 1511 C CA . SER A 1 197 ? 25.707 -2.602 -23.683 1.00 78.44 197 SER A CA 1
ATOM 1512 C C . SER A 1 197 ? 25.737 -3.414 -24.979 1.00 78.44 197 SER A C 1
ATOM 1514 O O . SER A 1 197 ? 26.749 -4.042 -25.286 1.00 78.44 197 SER A O 1
ATOM 1516 N N . SER A 1 198 ? 24.685 -3.312 -25.796 1.00 80.50 198 SER A N 1
ATOM 1517 C CA . SER A 1 198 ? 24.624 -3.948 -27.118 1.00 80.50 198 SER A CA 1
ATOM 1518 C C . SER A 1 198 ? 25.684 -3.393 -28.076 1.00 80.50 198 SER A C 1
ATOM 1520 O O . SER A 1 198 ? 26.340 -4.160 -28.775 1.00 80.50 198 SER A O 1
ATOM 1522 N N . VAL A 1 199 ? 25.891 -2.070 -28.096 1.00 83.44 199 VAL A N 1
ATOM 1523 C CA . VAL A 1 199 ? 26.920 -1.432 -28.940 1.00 83.44 199 VAL A CA 1
ATOM 1524 C C . VAL A 1 199 ? 28.327 -1.831 -28.494 1.00 83.44 199 VAL A C 1
ATOM 1526 O O . VAL A 1 199 ? 29.126 -2.231 -29.335 1.00 83.44 199 VAL A O 1
ATOM 1529 N N . MET A 1 200 ? 28.617 -1.811 -27.189 1.00 82.75 200 MET A N 1
ATOM 1530 C CA . MET A 1 200 ? 29.920 -2.251 -26.673 1.00 82.75 200 MET A CA 1
ATOM 1531 C C . MET A 1 200 ? 30.183 -3.736 -26.954 1.00 82.75 200 MET A C 1
ATOM 1533 O O . MET A 1 200 ? 31.294 -4.094 -27.333 1.00 82.75 200 MET A O 1
ATOM 1537 N N . ALA A 1 201 ? 29.174 -4.606 -26.835 1.00 81.12 201 ALA A N 1
ATOM 1538 C CA . ALA A 1 201 ? 29.316 -6.022 -27.180 1.00 81.12 201 ALA A CA 1
ATOM 1539 C C . ALA A 1 201 ? 29.642 -6.227 -28.671 1.00 81.12 201 ALA A C 1
ATOM 1541 O O . ALA A 1 201 ? 30.457 -7.085 -29.015 1.00 81.12 201 ALA A O 1
ATOM 1542 N N . ILE A 1 202 ? 29.046 -5.417 -29.553 1.00 84.25 202 ILE A N 1
ATOM 1543 C CA . ILE A 1 202 ? 29.348 -5.433 -30.988 1.00 84.25 202 ILE A CA 1
ATOM 1544 C C . ILE A 1 202 ? 30.775 -4.937 -31.245 1.00 84.25 202 ILE A C 1
ATOM 1546 O O . ILE A 1 202 ? 31.506 -5.592 -31.980 1.00 84.25 202 ILE A O 1
ATOM 1550 N N . GLU A 1 203 ? 31.206 -3.832 -30.633 1.00 82.88 203 GLU A N 1
ATOM 1551 C CA . GLU A 1 203 ? 32.573 -3.312 -30.801 1.00 82.88 203 GLU A CA 1
ATOM 1552 C C . GLU A 1 203 ? 33.640 -4.295 -30.306 1.00 82.88 203 GLU A C 1
ATOM 1554 O O . GLU A 1 203 ? 34.644 -4.504 -30.989 1.00 82.88 203 GLU A O 1
ATOM 1559 N N . VAL A 1 204 ? 33.410 -4.950 -29.164 1.00 82.06 204 VAL A N 1
ATOM 1560 C CA . VAL A 1 204 ? 34.307 -5.992 -28.642 1.00 82.06 204 VAL A CA 1
ATOM 1561 C C . VAL A 1 204 ? 34.371 -7.177 -29.604 1.00 82.06 204 VAL A C 1
ATOM 1563 O O . VAL A 1 204 ? 35.466 -7.619 -29.946 1.00 82.06 204 VAL A O 1
ATOM 1566 N N . SER A 1 205 ? 33.226 -7.637 -30.115 1.00 77.56 205 SER A N 1
ATOM 1567 C CA . SER A 1 205 ? 33.184 -8.726 -31.097 1.00 77.56 205 SER A CA 1
ATOM 1568 C C . SER A 1 205 ? 33.902 -8.358 -32.402 1.00 77.56 205 SER A C 1
ATOM 1570 O O . SER A 1 205 ? 34.664 -9.162 -32.933 1.00 77.56 205 SER A O 1
ATOM 1572 N N . VAL A 1 206 ? 33.730 -7.130 -32.899 1.00 79.38 206 VAL A N 1
ATOM 1573 C CA . VAL A 1 206 ? 34.429 -6.631 -34.097 1.00 79.38 206 VAL A CA 1
ATOM 1574 C C . VAL A 1 206 ? 35.935 -6.523 -33.850 1.00 79.38 206 VAL A C 1
ATOM 1576 O O . VAL A 1 206 ? 36.729 -6.869 -34.725 1.00 79.38 206 VAL A O 1
ATOM 1579 N N . SER A 1 207 ? 36.348 -6.091 -32.658 1.00 77.12 207 SER A N 1
ATOM 1580 C CA . SER A 1 207 ? 37.763 -6.024 -32.295 1.00 77.12 207 SER A CA 1
ATOM 1581 C C . SER A 1 207 ? 38.404 -7.408 -32.172 1.00 77.12 207 SER A C 1
ATOM 1583 O O . SER A 1 207 ? 39.552 -7.561 -32.583 1.00 77.12 207 SER A O 1
ATOM 1585 N N . GLU A 1 208 ? 37.701 -8.408 -31.635 1.00 76.00 208 GLU A N 1
ATOM 1586 C CA . GLU A 1 208 ? 38.180 -9.796 -31.602 1.00 76.00 208 GLU A CA 1
ATOM 1587 C C . GLU A 1 208 ? 38.297 -10.387 -33.011 1.00 76.00 208 GLU A C 1
ATOM 1589 O O . GLU A 1 208 ? 39.298 -11.028 -33.325 1.00 76.00 208 GLU A O 1
ATOM 1594 N N . VAL A 1 209 ? 37.328 -10.121 -33.892 1.00 76.44 209 VAL A N 1
ATOM 1595 C CA . VAL A 1 209 ? 37.377 -10.573 -35.293 1.00 76.44 209 VAL A CA 1
ATOM 1596 C C . VAL A 1 209 ? 38.567 -9.950 -36.034 1.00 76.44 209 VAL A C 1
ATOM 1598 O O . VAL A 1 209 ? 39.310 -10.669 -36.703 1.00 76.44 209 VAL A O 1
ATOM 1601 N N . ASN A 1 210 ? 38.819 -8.651 -35.850 1.00 71.31 210 ASN A N 1
ATOM 1602 C CA . ASN A 1 210 ? 39.970 -7.964 -36.450 1.00 71.31 210 ASN A CA 1
ATOM 1603 C C . ASN A 1 210 ? 41.319 -8.391 -35.841 1.00 71.31 210 ASN A C 1
ATOM 1605 O O . ASN A 1 210 ? 42.349 -8.300 -36.506 1.00 71.31 210 ASN A O 1
ATOM 1609 N N . ALA A 1 211 ? 41.336 -8.865 -34.592 1.00 71.12 211 ALA A N 1
ATOM 1610 C CA . ALA A 1 211 ? 42.540 -9.408 -33.961 1.00 71.12 211 ALA A CA 1
ATOM 1611 C C . ALA A 1 211 ? 42.894 -10.821 -34.467 1.00 71.12 211 ALA A C 1
ATOM 1613 O O . ALA A 1 211 ? 44.054 -11.227 -34.377 1.00 71.12 211 ALA A O 1
ATOM 1614 N N . VAL A 1 212 ? 41.915 -11.564 -34.998 1.00 74.19 212 VAL A N 1
ATOM 1615 C CA . VAL A 1 212 ? 42.087 -12.935 -35.510 1.00 74.19 212 VAL A CA 1
ATOM 1616 C C . VAL A 1 212 ? 42.478 -12.968 -36.997 1.00 74.19 212 VAL A C 1
ATOM 1618 O O . VAL A 1 212 ? 43.182 -13.892 -37.402 1.00 74.19 212 VAL A O 1
ATOM 1621 N N . ASP A 1 213 ? 42.109 -11.963 -37.800 1.00 66.06 213 ASP A N 1
ATOM 1622 C CA . ASP A 1 213 ? 42.574 -11.819 -39.193 1.00 66.06 213 ASP A CA 1
ATOM 1623 C C . ASP A 1 213 ? 42.909 -10.351 -39.532 1.00 66.06 213 ASP A C 1
ATOM 1625 O O . ASP A 1 213 ? 42.050 -9.609 -40.008 1.00 66.06 213 ASP A O 1
ATOM 1629 N N . PRO A 1 214 ? 44.161 -9.908 -39.315 1.00 62.59 214 PRO A N 1
ATOM 1630 C CA . PRO A 1 214 ? 44.578 -8.531 -39.581 1.00 62.59 214 PRO A CA 1
ATOM 1631 C C . PRO A 1 214 ? 44.808 -8.222 -41.075 1.00 62.59 214 PRO A C 1
ATOM 1633 O O . PRO A 1 214 ? 45.342 -7.157 -41.391 1.00 62.59 214 PRO A O 1
ATOM 1636 N N . THR A 1 215 ? 44.486 -9.140 -41.999 1.00 67.06 215 THR A N 1
ATOM 1637 C CA . THR A 1 215 ? 44.901 -9.055 -43.417 1.00 67.06 215 THR A CA 1
ATOM 1638 C C . THR A 1 215 ? 43.772 -9.099 -44.452 1.00 67.06 215 THR A C 1
ATOM 1640 O O . THR A 1 215 ? 44.046 -9.309 -45.637 1.00 67.06 215 THR A O 1
ATOM 1643 N N . ARG A 1 216 ? 42.524 -8.840 -44.050 1.00 56.84 216 ARG A N 1
ATOM 1644 C CA . ARG A 1 216 ? 41.414 -8.570 -44.979 1.00 56.84 216 ARG A CA 1
ATOM 1645 C C . ARG A 1 216 ? 40.934 -7.130 -44.926 1.00 56.84 216 ARG A C 1
ATOM 1647 O O . ARG A 1 216 ? 40.788 -6.597 -43.808 1.00 56.84 216 ARG A O 1
#

Secondary structure (DSSP, 8-state):
----PPP----B-TTS-BSS-----------HHHHHHHHHHHHHHHHHHHHHHHTT--HHHHHHHHHHHHHHHHHHHHHHHHHHH--TTSPPP-HHHHHHHHHHHHHHHHHHHHHHHHHHHHHS--SSGGGS-HHHHHHHHHHHHHHHHHHHHHHH---HHHHHHHHHHHHHHHHHHHHHHT---S-PPPHHHHHHHHHHHHHHHHHHHHHH-TT-

Radius of gyration: 27.72 Å; chains: 1; bounding box: 74×34×102 Å